Protein AF-0000000085127402 (afdb_homodimer)

Foldseek 3Di:
DDADDDPPDDDDDQAGQFDDDDADVVKDKDWDFWFWQAAPVRDHPDLQQLNRLLNSLQVVQVSLVVVVHHLQQWAEKEKEFQDVVSVVVCVVSNVVSCCVRNNPHHHHYYYDYDNDDPDHSTGMIMIIMGMDYD/DDADDDPPDDDDDQAGQFDDDDADVPKDKDWDFKFWQAAPVRHHPDLQQLNRLLNSLQVVQVSLVVVVHHLQQWAEKEKEFQDVVSVVVCVVSNVVSCCVRNNPHHHNYHYDYDNADPDHSTGMIMIIMGMDHD

Solvent-accessible surface area (backbone atoms only — not comparable to full-atom values): 14258 Å² total; per-residue (Å²): 121,42,79,45,70,69,84,87,54,82,79,68,82,90,38,28,85,28,60,46,73,84,83,49,75,61,11,28,41,35,30,34,18,47,30,40,26,38,48,56,80,72,43,69,87,55,84,48,64,46,59,19,50,40,38,18,53,50,49,50,50,50,38,34,43,64,67,75,38,55,57,77,29,42,43,34,38,40,39,40,28,55,45,60,66,62,53,61,72,31,43,71,58,38,50,53,43,42,40,73,73,46,38,99,56,53,32,20,61,48,76,44,74,31,65,38,49,74,55,84,83,46,54,44,34,41,30,38,36,29,50,38,74,96,120,43,80,25,65,56,85,87,34,64,80,69,83,88,38,26,60,14,26,34,38,73,43,48,84,68,40,43,79,47,80,43,69,74,31,38,26,37,47,99,81,71,43,67,87,56,84,48,65,42,58,20,49,41,36,17,52,50,49,50,52,55,56,34,45,76,71,75,38,55,57,78,29,41,39,32,39,39,39,40,27,52,46,53,66,62,53,61,73,32,43,70,58,38,51,53,43,41,40,72,74,47,39,98,57,53,30,7,37,32,62,37,18,32,82,69,59,91,55,81,83,46,54,43,34,40,31,40,36,30,49,38,75,96

Sequence (268 aa):
MKTLQPPDWLAPRGYANGILTEMTVGSRLVFVGGQIGWNGQQQFESDDFAEQVRQALANIVAILAEGGARPEHIVRMTWYVTDKQEYVAAYPAIGKHYRELIGRHFPAMTAVEVADLVEDRAKVEIEVTAVVPAMKTLQPPDWLAPRGYANGILTEMTVGSRLVFVGGQIGWNGQQQFESDDFAEQVRQALANIVAILAEGGARPEHIVRMTWYVTDKQEYVAAYPAIGKHYRELIGRHFPAMTAVEVADLVEDRAKVEIEVTAVVPA

Secondary structure (DSSP, 8-state):
-EEE--TTSPPPSSSBSEEE----TT-EEEEEEEEESB-TTS-B----HHHHHHHHHHHHHHHHHHTT--GGGEEEEEEEES-HHHHHHTHHHHHHHHHHHT-S---EEEEEE-SEESSTT--EEEEEEEEE--/-EEE--TTSPPPSSSBSEEEEE--TT-EEEEEEEEESB-TTS-B----HHHHHHHHHHHHHHHHHHTT--GGGEEEEEEEES-HHHHHHTHHHHHHHHHHHT-S---EEEEEE-S--SSTT--EEEEEEEEE--

Radius of gyration: 18.42 Å; Cα contacts (8 Å, |Δi|>4): 592; chains: 2; bounding box: 45×49×44 Å

Nearest PDB structures (foldseek):
  2uyk-assembly1_C  TM=7.115E-01  e=1.361E-09  Escherichia coli
  1qu9-assembly1_A  TM=7.394E-01  e=4.086E-09  Escherichia coli
  3vcz-assembly1_A  TM=7.367E-01  e=8.324E-09  Vibrio vulnificus CMCP6
  7cd2-assembly1_C  TM=7.175E-01  e=4.961E-09  Bacillus subtilis subsp. natto BEST195
  1j7h-assembly1_A  TM=7.286E-01  e=8.010E-08  Haemophilus influenzae

InterPro domains:
  IPR006175 YjgF/YER057c/UK114 family [PF01042] (27-132)
  IPR035959 RutC-like superfamily [G3DSA:3.30.1330.40] (14-134)
  IPR035959 RutC-like superfamily [SSF55298] (3-133)

Structure (mmCIF, N/CA/C/O backbone):
data_AF-0000000085127402-model_v1
#
loop_
_entity.id
_entity.type
_entity.pdbx_description
1 polymer 'Endoribonuclease L-PSP'
#
loop_
_atom_site.group_PDB
_atom_site.id
_atom_site.type_symbol
_atom_site.label_atom_id
_atom_site.label_alt_id
_atom_site.label_comp_id
_atom_site.label_asym_id
_atom_site.label_entity_id
_atom_site.label_seq_id
_atom_site.pdbx_PDB_ins_code
_atom_site.Cartn_x
_atom_site.Cartn_y
_atom_site.Cartn_z
_atom_site.occupancy
_atom_site.B_iso_or_equiv
_atom_site.auth_seq_id
_atom_site.auth_comp_id
_atom_site.auth_asym_id
_atom_site.auth_atom_id
_atom_site.pdbx_PDB_model_num
ATOM 1 N N . MET A 1 1 ? 14.211 16.828 -1.558 1 88.56 1 MET A N 1
ATOM 2 C CA . MET A 1 1 ? 12.898 16.562 -2.139 1 88.56 1 MET A CA 1
ATOM 3 C C . MET A 1 1 ? 12.359 17.797 -2.857 1 88.56 1 MET A C 1
ATOM 5 O O . MET A 1 1 ? 12.5 18.922 -2.367 1 88.56 1 MET A O 1
ATOM 9 N N . LYS A 1 2 ? 11.891 17.5 -4.102 1 88.81 2 LYS A N 1
ATOM 10 C CA . LYS A 1 2 ? 11.391 18.594 -4.93 1 88.81 2 LYS A CA 1
ATOM 11 C C . LYS A 1 2 ? 9.977 18.297 -5.438 1 88.81 2 LYS A C 1
ATOM 13 O O . LYS A 1 2 ? 9.703 17.203 -5.934 1 88.81 2 LYS A O 1
ATOM 18 N N . THR A 1 3 ? 9.125 19.266 -5.254 1 91.31 3 THR A N 1
ATOM 19 C CA . THR A 1 3 ? 7.793 19.172 -5.852 1 91.31 3 THR A CA 1
ATOM 20 C C . THR A 1 3 ? 7.855 19.438 -7.355 1 91.31 3 THR A C 1
ATOM 22 O O . THR A 1 3 ? 8.539 20.375 -7.797 1 91.31 3 THR A O 1
ATOM 25 N N . LEU A 1 4 ? 7.25 18.656 -8.203 1 89.62 4 LEU A N 1
ATOM 26 C CA . LEU A 1 4 ? 7.223 18.797 -9.656 1 89.62 4 LEU A CA 1
ATOM 27 C C . LEU A 1 4 ? 5.902 19.406 -10.117 1 89.62 4 LEU A C 1
ATOM 29 O O . LEU A 1 4 ? 4.844 18.797 -9.93 1 89.62 4 LEU A O 1
ATOM 33 N N . GLN A 1 5 ? 6.023 20.609 -10.688 1 88.44 5 GLN A N 1
ATOM 34 C CA . GLN A 1 5 ? 4.871 21.375 -11.148 1 88.44 5 GLN A CA 1
ATOM 35 C C . GLN A 1 5 ? 5.191 22.109 -12.445 1 88.44 5 GLN A C 1
ATOM 37 O O . GLN A 1 5 ? 5.988 23.062 -12.445 1 88.44 5 GLN A O 1
ATOM 42 N N . PRO A 1 6 ? 4.574 21.609 -13.609 1 88.81 6 PRO A N 1
ATOM 43 C CA . PRO A 1 6 ? 4.773 22.406 -14.828 1 88.81 6 PRO A CA 1
ATOM 44 C C . PRO A 1 6 ? 4.367 23.859 -14.648 1 88.81 6 PRO A C 1
ATOM 46 O O . PRO A 1 6 ? 3.285 24.156 -14.133 1 88.81 6 PRO A O 1
ATOM 49 N N . PRO A 1 7 ? 5.094 24.703 -15.062 1 88.69 7 PRO A N 1
ATOM 50 C CA . PRO A 1 7 ? 4.918 26.109 -14.703 1 88.69 7 PRO A CA 1
ATOM 51 C C . PRO A 1 7 ? 3.646 26.719 -15.297 1 88.69 7 PRO A C 1
ATOM 53 O O . PRO A 1 7 ? 3.096 27.672 -14.742 1 88.69 7 PRO A O 1
ATOM 56 N N . ASP A 1 8 ? 3.084 26.125 -16.266 1 90.62 8 ASP A N 1
ATOM 57 C CA . ASP A 1 8 ? 1.932 26.734 -16.922 1 90.62 8 ASP A CA 1
ATOM 58 C C . ASP A 1 8 ? 0.628 26.094 -16.453 1 90.62 8 ASP A C 1
ATOM 60 O O . ASP A 1 8 ? -0.451 26.438 -16.938 1 90.62 8 ASP A O 1
ATOM 64 N N . TRP A 1 9 ? 0.811 25.312 -15.586 1 89.06 9 TRP A N 1
ATOM 65 C CA . TRP A 1 9 ? -0.38 24.656 -15.055 1 89.06 9 TRP A CA 1
ATOM 66 C C . TRP A 1 9 ? -0.928 25.422 -13.859 1 89.06 9 TRP A C 1
ATOM 68 O O . TRP A 1 9 ? -0.172 26.062 -13.117 1 89.06 9 TRP A O 1
ATOM 78 N N . LEU A 1 10 ? -2.238 25.359 -13.523 1 89.56 10 LEU A N 1
ATOM 79 C CA . LEU A 1 10 ? -2.811 25.797 -12.258 1 89.56 10 LEU A CA 1
ATOM 80 C C . LEU A 1 10 ? -2.266 24.969 -11.102 1 89.56 10 LEU A C 1
ATOM 82 O O . LEU A 1 10 ? -2.143 23.734 -11.211 1 89.56 10 LEU A O 1
ATOM 86 N N . ALA A 1 11 ? -1.994 25.625 -10.062 1 85.94 11 ALA A N 1
ATOM 87 C CA . ALA A 1 11 ? -1.432 24.938 -8.898 1 85.94 11 ALA A CA 1
ATOM 88 C C . ALA A 1 11 ? -2.475 24.047 -8.227 1 85.94 11 ALA A C 1
ATOM 90 O O . ALA A 1 11 ? -3.609 24.484 -8 1 85.94 11 ALA A O 1
ATOM 91 N N . PRO A 1 12 ? -1.984 22.859 -7.953 1 85.88 12 PRO A N 1
ATOM 92 C CA . PRO A 1 12 ? -2.924 22.016 -7.215 1 85.88 12 PRO A CA 1
ATOM 93 C C . PRO A 1 12 ? -3.141 22.484 -5.777 1 85.88 12 PRO A C 1
ATOM 95 O O . PRO A 1 12 ? -2.326 23.25 -5.246 1 85.88 12 PRO A O 1
ATOM 98 N N . ARG A 1 13 ? -4.289 22.031 -5.215 1 83.62 13 ARG A N 1
ATOM 99 C CA . ARG A 1 13 ? -4.578 22.344 -3.816 1 83.62 13 ARG A CA 1
ATOM 100 C C . ARG A 1 13 ? -4.594 21.078 -2.969 1 83.62 13 ARG A C 1
ATOM 102 O O . ARG A 1 13 ? -5.363 20.156 -3.238 1 83.62 13 ARG A O 1
ATOM 109 N N . GLY A 1 14 ? -3.686 21.016 -1.948 1 85.88 14 GLY A N 1
ATOM 110 C CA . GLY A 1 14 ? -3.713 19.922 -0.991 1 85.88 14 GLY A CA 1
ATOM 111 C C . GLY A 1 14 ? -2.938 18.703 -1.456 1 85.88 14 GLY A C 1
ATOM 112 O O . GLY A 1 14 ? -3.057 17.625 -0.87 1 85.88 14 GLY A O 1
ATOM 113 N N . TYR A 1 15 ? -2.289 18.781 -2.592 1 86.62 15 TYR A N 1
ATOM 114 C CA . TYR A 1 15 ? -1.46 17.703 -3.105 1 86.62 15 TYR A CA 1
ATOM 115 C C . TYR A 1 15 ? -0.4 18.234 -4.062 1 86.62 15 TYR A C 1
ATOM 117 O O . TYR A 1 15 ? -0.367 19.422 -4.363 1 86.62 15 TYR A O 1
ATOM 125 N N . ALA A 1 16 ? 0.544 17.391 -4.473 1 88 16 ALA A N 1
ATOM 126 C CA . ALA A 1 16 ? 1.503 17.688 -5.539 1 88 16 ALA A CA 1
ATOM 127 C C . ALA A 1 16 ? 1.254 16.797 -6.754 1 88 16 ALA A C 1
ATOM 129 O O . ALA A 1 16 ? 0.891 15.625 -6.613 1 88 16 ALA A O 1
ATOM 130 N N . ASN A 1 17 ? 1.575 17.312 -7.965 1 88.44 17 ASN A N 1
ATOM 131 C CA . ASN A 1 17 ? 1.48 16.5 -9.172 1 88.44 17 ASN A CA 1
ATOM 132 C C . ASN A 1 17 ? 2.586 15.453 -9.234 1 88.44 17 ASN A C 1
ATOM 134 O O . ASN A 1 17 ? 2.404 14.391 -9.828 1 88.44 17 ASN A O 1
ATOM 138 N N . GLY A 1 18 ? 3.668 15.82 -8.727 1 89.06 18 GLY A N 1
ATOM 139 C CA . GLY A 1 18 ? 4.793 14.898 -8.68 1 89.06 18 GLY A CA 1
ATOM 140 C C . GLY A 1 18 ? 5.812 15.258 -7.613 1 89.06 18 GLY A C 1
ATOM 141 O O . GLY A 1 18 ? 5.859 16.391 -7.148 1 89.06 18 GLY A O 1
ATOM 142 N N . ILE A 1 19 ? 6.543 14.336 -7.156 1 92.38 19 ILE A N 1
ATOM 143 C CA . ILE A 1 19 ? 7.637 14.508 -6.203 1 92.38 19 ILE A CA 1
ATOM 144 C C . ILE A 1 19 ? 8.906 13.875 -6.762 1 92.38 19 ILE A C 1
ATOM 146 O O . ILE A 1 19 ? 8.875 12.773 -7.324 1 92.38 19 ILE A O 1
ATOM 150 N N . LEU A 1 20 ? 10.008 14.586 -6.727 1 89.25 20 LEU A N 1
ATOM 151 C CA . LEU A 1 20 ? 11.352 14.086 -7.027 1 89.25 20 LEU A CA 1
ATOM 152 C C . LEU A 1 20 ? 12.195 14.008 -5.758 1 89.25 20 LEU A C 1
ATOM 154 O O . LEU A 1 20 ? 12.219 14.945 -4.961 1 89.25 20 LEU A O 1
ATOM 158 N N . THR A 1 21 ? 12.727 12.844 -5.535 1 90.25 21 THR A N 1
ATOM 159 C CA . THR A 1 21 ? 13.664 12.711 -4.43 1 90.25 21 THR A CA 1
ATOM 160 C C . THR A 1 21 ? 14.938 11.992 -4.883 1 90.25 21 THR A C 1
ATOM 162 O O . THR A 1 21 ? 14.883 11.102 -5.73 1 90.25 21 THR A O 1
ATOM 165 N N . GLU A 1 22 ? 16.078 12.422 -4.406 1 86.94 22 GLU A N 1
ATOM 166 C CA . GLU A 1 22 ? 17.359 11.781 -4.664 1 86.94 22 GLU A CA 1
ATOM 167 C C . GLU A 1 22 ? 17.719 10.789 -3.562 1 86.94 22 GLU A C 1
ATOM 169 O O . GLU A 1 22 ? 17.516 11.07 -2.379 1 86.94 22 GLU A O 1
ATOM 174 N N . MET A 1 23 ? 18.141 9.57 -3.967 1 88.31 23 MET A N 1
ATOM 175 C CA . MET A 1 23 ? 18.625 8.578 -3.012 1 88.31 23 MET A CA 1
ATOM 176 C C . MET A 1 23 ? 20.156 8.602 -2.932 1 88.31 23 MET A C 1
ATOM 178 O O . MET A 1 23 ? 20.828 8.594 -3.961 1 88.31 23 MET A O 1
ATOM 182 N N . THR A 1 24 ? 20.656 8.75 -1.697 1 89.81 24 THR A N 1
ATOM 183 C CA . THR A 1 24 ? 22.094 8.641 -1.441 1 89.81 24 THR A CA 1
ATOM 184 C C . THR A 1 24 ? 22.375 7.477 -0.499 1 89.81 24 THR A C 1
ATOM 186 O O . THR A 1 24 ? 21.453 6.859 0.035 1 89.81 24 THR A O 1
ATOM 189 N N . VAL A 1 25 ? 23.641 7.066 -0.446 1 88.44 25 VAL A N 1
ATOM 190 C CA . VAL A 1 25 ? 24 6.012 0.498 1 88.44 25 VAL A CA 1
ATOM 191 C C . VAL A 1 25 ? 23.469 6.363 1.887 1 88.44 25 VAL A C 1
ATOM 193 O O . VAL A 1 25 ? 23.688 7.473 2.379 1 88.44 25 VAL A O 1
ATOM 196 N N . GLY A 1 26 ? 22.672 5.434 2.432 1 89.69 26 GLY A N 1
ATOM 197 C CA . GLY A 1 26 ? 22.094 5.656 3.742 1 89.69 26 GLY A CA 1
ATOM 198 C C . GLY A 1 26 ? 20.641 6.082 3.68 1 89.69 26 GLY A C 1
ATOM 199 O O . GLY A 1 26 ? 19.938 6.074 4.695 1 89.69 26 GLY A O 1
ATOM 200 N N . SER A 1 27 ? 20.219 6.496 2.496 1 93.5 27 SER A N 1
ATOM 201 C CA . SER A 1 27 ? 18.797 6.766 2.336 1 93.5 27 SER A CA 1
ATOM 202 C C . SER A 1 27 ? 17.969 5.512 2.582 1 93.5 27 SER A C 1
ATOM 204 O O . SER A 1 27 ? 18.422 4.398 2.326 1 93.5 27 SER A O 1
ATOM 206 N N . ARG A 1 28 ? 16.766 5.727 3.066 1 96 28 ARG A N 1
ATOM 207 C CA . ARG A 1 28 ? 15.875 4.609 3.355 1 96 28 ARG A CA 1
ATOM 208 C C . ARG A 1 28 ? 14.516 4.812 2.705 1 96 28 ARG A C 1
ATOM 210 O O . ARG A 1 28 ? 14.016 5.938 2.637 1 96 28 ARG A O 1
ATOM 217 N N . LEU A 1 29 ? 13.984 3.723 2.254 1 96.31 29 LEU A N 1
ATOM 218 C CA . LEU A 1 29 ? 12.609 3.658 1.787 1 96.31 29 LEU A CA 1
ATOM 219 C C . LEU A 1 29 ? 11.695 3.059 2.854 1 96.31 29 LEU A C 1
ATOM 221 O O . LEU A 1 29 ? 12.039 2.041 3.465 1 96.31 29 LEU A O 1
ATOM 225 N N . VAL A 1 30 ? 10.578 3.711 3.051 1 97.31 30 VAL A N 1
ATOM 226 C CA . VAL A 1 30 ? 9.555 3.199 3.961 1 97.31 30 VAL A CA 1
ATOM 227 C C . VAL A 1 30 ? 8.25 2.984 3.203 1 97.31 30 VAL A C 1
ATOM 229 O O . VAL A 1 30 ? 7.742 3.904 2.557 1 97.31 30 VAL A O 1
ATOM 232 N N . PHE A 1 31 ? 7.746 1.777 3.273 1 97.81 31 PHE A N 1
ATOM 233 C CA . PHE A 1 31 ? 6.453 1.418 2.709 1 97.81 31 PHE A CA 1
ATOM 234 C C . PHE A 1 31 ? 5.438 1.145 3.811 1 97.81 31 PHE A C 1
ATOM 236 O O . PHE A 1 31 ? 5.648 0.273 4.656 1 97.81 31 PHE A O 1
ATOM 243 N N . VAL A 1 32 ? 4.352 1.873 3.832 1 98.06 32 VAL A N 1
ATOM 244 C CA . VAL A 1 32 ? 3.256 1.669 4.773 1 98.06 32 VAL A CA 1
ATOM 245 C C . VAL A 1 32 ? 2.049 1.083 4.047 1 98.06 32 VAL A C 1
ATOM 247 O O . VAL A 1 32 ? 1.556 1.668 3.08 1 98.06 32 VAL A O 1
ATOM 250 N N . GLY A 1 33 ? 1.636 -0.073 4.523 1 97.31 33 GLY A N 1
ATOM 251 C CA . GLY A 1 33 ? 0.473 -0.701 3.914 1 97.31 33 GLY A CA 1
ATOM 252 C C . GLY A 1 33 ? -0.813 0.067 4.152 1 97.31 33 GLY A C 1
ATOM 253 O O . GLY A 1 33 ? -0.807 1.11 4.809 1 97.31 33 GLY A O 1
ATOM 254 N N . GLY A 1 34 ? -1.874 -0.472 3.564 1 98.12 34 GLY A N 1
ATOM 255 C CA . GLY A 1 34 ? -3.156 0.189 3.744 1 98.12 34 GLY A CA 1
ATOM 256 C C . GLY A 1 34 ? -3.57 0.305 5.199 1 98.12 34 GLY A C 1
ATOM 257 O O . GLY A 1 34 ? -3.662 -0.701 5.906 1 98.12 34 GLY A O 1
ATOM 258 N N . GLN A 1 35 ? -3.811 1.535 5.617 1 98.19 35 GLN A N 1
ATOM 259 C CA . GLN A 1 35 ? -4.305 1.815 6.961 1 98.19 35 GLN A CA 1
ATOM 260 C C . GLN A 1 35 ? -5.758 2.279 6.926 1 98.19 35 GLN A C 1
ATOM 262 O O . GLN A 1 35 ? -6.094 3.232 6.219 1 98.19 35 GLN A O 1
ATOM 267 N N . ILE A 1 36 ? -6.555 1.597 7.668 1 98.31 36 ILE A N 1
ATOM 268 C CA . ILE A 1 36 ? -7.949 2.016 7.785 1 98.31 36 ILE A CA 1
ATOM 269 C C . ILE A 1 36 ? -8.156 2.768 9.102 1 98.31 36 ILE A C 1
ATOM 271 O O . ILE A 1 36 ? -7.199 2.992 9.852 1 98.31 36 ILE A O 1
ATOM 275 N N . GLY A 1 37 ? -9.422 3.168 9.391 1 98.19 37 GLY A N 1
ATOM 276 C CA . GLY A 1 37 ? -9.695 4.066 10.5 1 98.19 37 GLY A CA 1
ATOM 277 C C . GLY A 1 37 ? -9.898 3.344 11.82 1 98.19 37 GLY A C 1
ATOM 278 O O . GLY A 1 37 ? -10.703 3.771 12.648 1 98.19 37 GLY A O 1
ATOM 279 N N . TRP A 1 38 ? -9.273 2.197 12.031 1 96.75 38 TRP A N 1
ATOM 280 C CA . TRP A 1 38 ? -9.312 1.579 13.352 1 96.75 38 TRP A CA 1
ATOM 281 C C . TRP A 1 38 ? -8.016 1.828 14.109 1 96.75 38 TRP A C 1
ATOM 283 O O . TRP A 1 38 ? -6.996 2.182 13.508 1 96.75 38 TRP A O 1
ATOM 293 N N . ASN A 1 39 ? -8.062 1.742 15.461 1 97.31 39 ASN A N 1
ATOM 294 C CA . ASN A 1 39 ? -6.895 2.021 16.281 1 97.31 39 ASN A CA 1
ATOM 295 C C . ASN A 1 39 ? -6 0.794 16.422 1 97.31 39 ASN A C 1
ATOM 297 O O . ASN A 1 39 ? -6.23 -0.225 15.773 1 97.31 39 ASN A O 1
ATOM 301 N N . GLY A 1 40 ? -4.949 0.93 17.203 1 95.94 40 GLY A N 1
ATOM 302 C CA . GLY A 1 40 ? -3.965 -0.131 17.359 1 95.94 40 GLY A CA 1
ATOM 303 C C . GLY A 1 40 ? -4.559 -1.418 17.906 1 95.94 40 GLY A C 1
ATOM 304 O O . GLY A 1 40 ? -3.941 -2.48 17.812 1 95.94 40 GLY A O 1
ATOM 305 N N . GLN A 1 41 ? -5.719 -1.359 18.469 1 96.19 41 GLN A N 1
ATOM 306 C CA . GLN A 1 41 ? -6.41 -2.539 18.984 1 96.19 41 GLN A CA 1
ATOM 307 C C . GLN A 1 41 ? -7.438 -3.053 17.969 1 96.19 41 GLN A C 1
ATOM 309 O O . GLN A 1 41 ? -8.273 -3.895 18.312 1 96.19 41 GLN A O 1
ATOM 314 N N . GLN A 1 42 ? -7.391 -2.486 16.781 1 96.44 42 GLN A N 1
ATOM 315 C CA . GLN A 1 42 ? -8.242 -2.895 15.664 1 96.44 42 GLN A CA 1
ATOM 316 C C . GLN A 1 42 ? -9.719 -2.658 15.984 1 96.44 42 GLN A C 1
ATOM 318 O O . GLN A 1 42 ? -10.555 -3.531 15.75 1 96.44 42 GLN A O 1
ATOM 323 N N . GLN A 1 43 ? -9.93 -1.537 16.641 1 97.62 43 GLN A N 1
ATOM 324 C CA . GLN A 1 43 ? -11.289 -1.101 16.938 1 97.62 43 GLN A CA 1
ATOM 325 C C . GLN A 1 43 ? -11.602 0.234 16.281 1 97.62 43 GLN A C 1
ATOM 327 O O . GLN A 1 43 ? -10.781 1.16 16.312 1 97.62 43 GLN A O 1
ATOM 332 N N . PHE A 1 44 ? -12.797 0.255 15.695 1 97.88 44 PHE A N 1
ATOM 333 C CA . PHE A 1 44 ? -13.281 1.531 15.18 1 97.88 44 PHE A CA 1
ATOM 334 C C . PHE A 1 44 ? -13.852 2.383 16.312 1 97.88 44 PHE A C 1
ATOM 336 O O . PHE A 1 44 ? -14.781 1.966 17 1 97.88 44 PHE A O 1
ATOM 343 N N . GLU A 1 45 ? -13.375 3.547 16.5 1 97.62 45 GLU A N 1
ATOM 344 C CA . GLU A 1 45 ? -13.852 4.445 17.531 1 97.62 45 GLU A CA 1
ATOM 345 C C . GLU A 1 45 ? -14.992 5.328 17.031 1 97.62 45 GLU A C 1
ATOM 347 O O . GLU A 1 45 ? -15.695 5.949 17.828 1 97.62 45 GLU A O 1
ATOM 352 N N . SER A 1 46 ? -15.133 5.422 15.719 1 97.94 46 SER A N 1
ATOM 353 C CA . SER A 1 46 ? -16.156 6.258 15.094 1 97.94 46 SER A CA 1
ATOM 354 C C . SER A 1 46 ? -16.531 5.742 13.711 1 97.94 46 SER A C 1
ATOM 356 O O . SER A 1 46 ? -15.703 5.125 13.031 1 97.94 46 SER A O 1
ATOM 358 N N . ASP A 1 47 ? -17.734 6.07 13.328 1 97.69 47 ASP A N 1
ATOM 359 C CA . ASP A 1 47 ? -18.172 5.773 11.969 1 97.69 47 ASP A CA 1
ATOM 360 C C . ASP A 1 47 ? -18.156 7.031 11.102 1 97.69 47 ASP A C 1
ATOM 362 O O . ASP A 1 47 ? -18.547 6.988 9.93 1 97.69 47 ASP A O 1
ATOM 366 N N . ASP A 1 48 ? -17.781 8.133 11.734 1 98.31 48 ASP A N 1
ATOM 367 C CA . ASP A 1 48 ? -17.656 9.367 10.969 1 98.31 48 ASP A CA 1
ATOM 368 C C . ASP A 1 48 ? -16.469 9.289 10 1 98.31 48 ASP A C 1
ATOM 370 O O . ASP A 1 48 ? -15.375 8.867 10.383 1 98.31 48 ASP A O 1
ATOM 374 N N . PHE A 1 49 ? -16.703 9.664 8.781 1 98.56 49 PHE A N 1
ATOM 375 C CA . PHE A 1 49 ? -15.695 9.531 7.738 1 98.56 49 PHE A CA 1
ATOM 376 C C . PHE A 1 49 ? -14.422 10.289 8.117 1 98.56 49 PHE A C 1
ATOM 378 O O . PHE A 1 49 ? -13.328 9.734 8.078 1 98.56 49 PHE A O 1
ATOM 385 N N . ALA A 1 50 ? -14.539 11.555 8.484 1 98.69 50 ALA A N 1
ATOM 386 C CA . ALA A 1 50 ? -13.383 12.383 8.789 1 98.69 50 ALA A CA 1
ATOM 387 C C . ALA A 1 50 ? -12.625 11.852 10 1 98.69 50 ALA A C 1
ATOM 389 O O . ALA A 1 50 ? -11.391 11.938 10.062 1 98.69 50 ALA A O 1
ATOM 390 N N . GLU A 1 51 ? -13.359 11.352 10.922 1 98.75 51 GLU A N 1
ATOM 391 C CA . GLU A 1 51 ? -12.711 10.773 12.102 1 98.75 51 GLU A CA 1
ATOM 392 C C . GLU A 1 51 ? -11.953 9.5 11.742 1 98.75 51 GLU A C 1
ATOM 394 O O . GLU A 1 51 ? -10.906 9.203 12.32 1 98.75 51 GLU A O 1
ATOM 399 N N . GLN A 1 52 ? -12.477 8.727 10.852 1 98.81 52 GLN A N 1
ATOM 400 C CA . GLN A 1 52 ? -11.727 7.566 10.383 1 98.81 52 GLN A CA 1
ATOM 401 C C . GLN A 1 52 ? -10.469 7.988 9.633 1 98.81 52 GLN A C 1
ATOM 403 O O . GLN A 1 52 ? -9.422 7.34 9.75 1 98.81 52 GLN A O 1
ATOM 408 N N . VAL A 1 53 ? -10.594 9.086 8.852 1 98.81 53 VAL A N 1
ATOM 409 C CA . VAL A 1 53 ? -9.406 9.625 8.195 1 98.81 53 VAL A CA 1
ATOM 410 C C . VAL A 1 53 ? -8.367 10.023 9.242 1 98.81 53 VAL A C 1
ATOM 412 O O . VAL A 1 53 ? -7.191 9.672 9.117 1 98.81 53 VAL A O 1
ATOM 415 N N . ARG A 1 54 ? -8.805 10.68 10.273 1 98.75 54 ARG A N 1
ATOM 416 C CA . ARG A 1 54 ? -7.895 11.094 11.328 1 98.75 54 ARG A CA 1
ATOM 417 C C . ARG A 1 54 ? -7.141 9.906 11.906 1 98.75 54 ARG A C 1
ATOM 419 O O . ARG A 1 54 ? -5.918 9.953 12.062 1 98.75 54 ARG A O 1
ATOM 426 N N . GLN A 1 55 ? -7.848 8.914 12.211 1 98.81 55 GLN A N 1
ATOM 427 C CA . GLN A 1 55 ? -7.23 7.73 12.805 1 98.81 55 GLN A CA 1
ATOM 428 C C . GLN A 1 55 ? -6.273 7.055 11.828 1 98.81 55 GLN A C 1
ATOM 430 O O . GLN A 1 55 ? -5.188 6.613 12.219 1 98.81 55 GLN A O 1
ATOM 435 N N . ALA A 1 56 ? -6.684 6.895 10.555 1 98.75 56 ALA A N 1
ATOM 436 C CA . ALA A 1 56 ? -5.805 6.309 9.547 1 98.75 56 ALA A CA 1
ATOM 437 C C . ALA A 1 56 ? -4.504 7.098 9.43 1 98.75 56 ALA A C 1
ATOM 439 O O . ALA A 1 56 ? -3.42 6.516 9.352 1 98.75 56 ALA A O 1
ATOM 440 N N . LEU A 1 57 ? -4.609 8.422 9.383 1 98.75 57 LEU A N 1
ATOM 441 C CA . LEU A 1 57 ? -3.428 9.273 9.305 1 98.75 57 LEU A CA 1
ATOM 442 C C . LEU A 1 57 ? -2.568 9.109 10.555 1 98.75 57 LEU A C 1
ATOM 444 O O . LEU A 1 57 ? -1.339 9.07 10.469 1 98.75 57 LEU A O 1
ATOM 448 N N . ALA A 1 58 ? -3.191 9.055 11.727 1 98.69 58 ALA A N 1
ATOM 449 C CA . ALA A 1 58 ? -2.451 8.836 12.969 1 98.69 58 ALA A CA 1
ATOM 450 C C . ALA A 1 58 ? -1.693 7.516 12.93 1 98.69 58 ALA A C 1
ATOM 452 O O . ALA A 1 58 ? -0.559 7.43 13.406 1 98.69 58 ALA A O 1
ATOM 453 N N . ASN A 1 59 ? -2.346 6.48 12.438 1 98.56 59 ASN A N 1
ATOM 454 C CA . ASN A 1 59 ? -1.678 5.195 12.266 1 98.56 59 ASN A CA 1
ATOM 455 C C . ASN A 1 59 ? -0.427 5.324 11.398 1 98.56 59 ASN A C 1
ATOM 457 O O . ASN A 1 59 ? 0.628 4.785 11.742 1 98.56 59 ASN A O 1
ATOM 461 N N . ILE A 1 60 ? -0.589 5.992 10.297 1 98.56 60 ILE A N 1
ATOM 462 C CA . ILE A 1 60 ? 0.508 6.18 9.352 1 98.56 60 ILE A CA 1
ATOM 463 C C . ILE A 1 60 ? 1.676 6.871 10.055 1 98.56 60 ILE A C 1
ATOM 465 O O . ILE A 1 60 ? 2.824 6.441 9.93 1 98.56 60 ILE A O 1
ATOM 469 N N . VAL A 1 61 ? 1.391 7.895 10.805 1 98.62 61 VAL A N 1
ATOM 470 C CA . VAL A 1 61 ? 2.426 8.641 11.516 1 98.62 61 VAL A CA 1
ATOM 471 C C . VAL A 1 61 ? 3.135 7.719 12.508 1 98.62 61 VAL A C 1
ATOM 473 O O . VAL A 1 61 ? 4.363 7.738 12.617 1 98.62 61 VAL A O 1
ATOM 476 N N . ALA A 1 62 ? 2.393 6.922 13.203 1 98.38 62 ALA A N 1
ATOM 477 C CA . ALA A 1 62 ? 2.967 6.004 14.188 1 98.38 62 ALA A CA 1
ATOM 478 C C . ALA A 1 62 ? 3.877 4.98 13.508 1 98.38 62 ALA A C 1
ATOM 480 O O . ALA A 1 62 ? 4.965 4.684 14.008 1 98.38 62 ALA A O 1
ATOM 481 N N . ILE A 1 63 ? 3.453 4.434 12.406 1 97.81 63 ILE A N 1
ATOM 482 C CA . ILE A 1 63 ? 4.238 3.441 11.68 1 97.81 63 ILE A CA 1
ATOM 483 C C . ILE A 1 63 ? 5.512 4.086 11.133 1 97.81 63 ILE A C 1
ATOM 485 O O . ILE A 1 63 ? 6.594 3.504 11.219 1 97.81 63 ILE A O 1
ATOM 489 N N . LEU A 1 64 ? 5.383 5.285 10.547 1 98.12 64 LEU A N 1
ATOM 490 C CA . LEU A 1 64 ? 6.547 6.023 10.062 1 98.12 64 LEU A CA 1
ATOM 491 C C . LEU A 1 64 ? 7.574 6.211 11.172 1 98.12 64 LEU A C 1
ATOM 493 O O . LEU A 1 64 ? 8.773 6.016 10.953 1 98.12 64 LEU A O 1
ATOM 497 N N . ALA A 1 65 ? 7.09 6.559 12.32 1 97.75 65 ALA A N 1
ATOM 498 C CA . ALA A 1 65 ? 7.973 6.816 13.461 1 97.75 65 ALA A CA 1
ATOM 499 C C . ALA A 1 65 ? 8.789 5.578 13.812 1 97.75 65 ALA A C 1
ATOM 501 O O . ALA A 1 65 ? 9.953 5.684 14.203 1 97.75 65 ALA A O 1
ATOM 502 N N . GLU A 1 66 ? 8.227 4.387 13.695 1 96.5 66 GLU A N 1
ATOM 503 C CA . GLU A 1 66 ? 8.945 3.139 13.938 1 96.5 66 GLU A CA 1
ATOM 504 C C . GLU A 1 66 ? 10.148 3.002 13.016 1 96.5 66 GLU A C 1
ATOM 506 O O . GLU A 1 66 ? 11.125 2.336 13.352 1 96.5 66 GLU A O 1
ATOM 511 N N . GLY A 1 67 ? 10.086 3.664 11.93 1 94.75 67 GLY A N 1
ATOM 512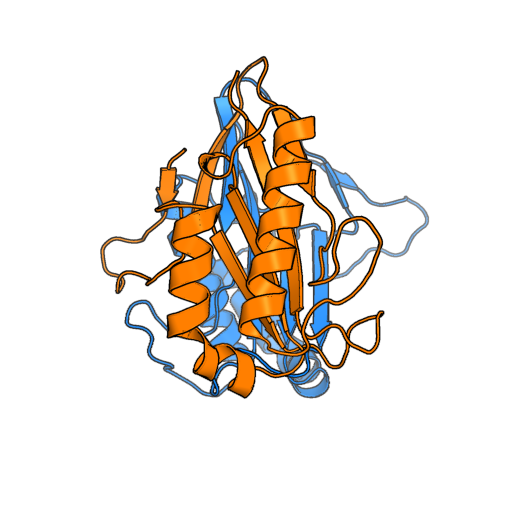 C CA . GLY A 1 67 ? 11.172 3.613 10.961 1 94.75 67 GLY A CA 1
ATOM 513 C C . GLY A 1 67 ? 12.055 4.848 10.984 1 94.75 67 GLY A C 1
ATOM 514 O O . GLY A 1 67 ? 12.867 5.055 10.086 1 94.75 67 GLY A O 1
ATOM 515 N N . GLY A 1 68 ? 11.781 5.684 11.953 1 96 68 GLY A N 1
ATOM 516 C CA . GLY A 1 68 ? 12.547 6.922 12.016 1 96 68 GLY A CA 1
ATOM 517 C C . GLY A 1 68 ? 12.141 7.926 10.953 1 96 68 GLY A C 1
ATOM 518 O O . GLY A 1 68 ? 12.945 8.766 10.547 1 96 68 GLY A O 1
ATOM 519 N N . ALA A 1 69 ? 11.055 7.777 10.43 1 97.19 69 ALA A N 1
ATOM 520 C CA . ALA A 1 69 ? 10.531 8.688 9.414 1 97.19 69 ALA A CA 1
ATOM 521 C C . ALA A 1 69 ? 9.5 9.641 10.016 1 97.19 69 ALA A C 1
ATOM 523 O O . ALA A 1 69 ? 9.023 9.422 11.133 1 97.19 69 ALA A O 1
ATOM 524 N N . ARG A 1 70 ? 9.219 10.68 9.297 1 97.81 70 ARG A N 1
ATOM 525 C CA . ARG A 1 70 ? 8.25 11.711 9.648 1 97.81 70 ARG A CA 1
ATOM 526 C C . ARG A 1 70 ? 7.336 12.031 8.469 1 97.81 70 ARG A C 1
ATOM 528 O O . ARG A 1 70 ? 7.617 11.641 7.332 1 97.81 70 ARG A O 1
ATOM 535 N N . PRO A 1 71 ? 6.219 12.75 8.758 1 98.06 71 PRO A N 1
ATOM 536 C CA . PRO A 1 71 ? 5.285 13.07 7.672 1 98.06 71 PRO A CA 1
ATOM 537 C C . PRO A 1 71 ? 5.953 13.812 6.516 1 98.06 71 PRO A C 1
ATOM 539 O O . PRO A 1 71 ? 5.602 13.594 5.355 1 98.06 71 PRO A O 1
ATOM 542 N N . GLU A 1 72 ? 6.949 14.562 6.777 1 96.94 72 GLU A N 1
ATOM 543 C CA . GLU A 1 72 ? 7.582 15.352 5.723 1 96.94 72 GLU A CA 1
ATOM 544 C C . GLU A 1 72 ? 8.359 14.453 4.766 1 96.94 72 GLU A C 1
ATOM 546 O O . GLU A 1 72 ? 8.781 14.898 3.693 1 96.94 72 GLU A O 1
ATOM 551 N N . HIS A 1 73 ? 8.555 13.219 5.113 1 97.44 73 HIS A N 1
ATOM 552 C CA . HIS A 1 73 ? 9.305 12.281 4.281 1 97.44 73 HIS A CA 1
ATOM 553 C C . HIS A 1 73 ? 8.391 11.562 3.299 1 97.44 73 HIS A C 1
ATOM 555 O O . HIS A 1 73 ? 8.859 10.812 2.439 1 97.44 73 HIS A O 1
ATOM 561 N N . ILE A 1 74 ? 7.059 11.734 3.395 1 97.81 74 ILE A N 1
ATOM 562 C CA . ILE A 1 74 ? 6.105 11.07 2.516 1 97.81 74 ILE A CA 1
ATOM 563 C C . ILE A 1 74 ? 6.262 11.594 1.091 1 97.81 74 ILE A C 1
ATOM 565 O O . ILE A 1 74 ? 6.262 12.812 0.868 1 97.81 74 ILE A O 1
ATOM 569 N N . VAL A 1 75 ? 6.387 10.633 0.127 1 96.38 75 VAL A N 1
ATOM 570 C CA . VAL A 1 75 ? 6.555 11.055 -1.261 1 96.38 75 VAL A CA 1
ATOM 571 C C . VAL A 1 75 ? 5.316 10.672 -2.068 1 96.38 75 VAL A C 1
ATOM 573 O O . VAL A 1 75 ? 5.078 11.227 -3.146 1 96.38 75 VAL A O 1
ATOM 576 N N . ARG A 1 76 ? 4.582 9.734 -1.579 1 96.75 76 ARG A N 1
ATOM 577 C CA . ARG A 1 76 ? 3.359 9.297 -2.25 1 96.75 76 ARG A CA 1
ATOM 578 C C . ARG A 1 76 ? 2.297 8.883 -1.239 1 96.75 76 ARG A C 1
ATOM 580 O O . ARG A 1 76 ? 2.607 8.227 -0.24 1 96.75 76 ARG A O 1
ATOM 587 N N . MET A 1 77 ? 1.108 9.281 -1.498 1 97.5 77 MET A N 1
ATOM 588 C CA . MET A 1 77 ? -0.053 8.898 -0.704 1 97.5 77 MET A CA 1
ATOM 589 C C . MET A 1 77 ? -1.228 8.523 -1.604 1 97.5 77 MET A C 1
ATOM 591 O O . MET A 1 77 ? -1.61 9.297 -2.482 1 97.5 77 MET A O 1
ATOM 595 N N . THR A 1 78 ? -1.793 7.305 -1.435 1 97.44 78 THR A N 1
ATOM 596 C CA . THR A 1 78 ? -2.939 6.836 -2.207 1 97.44 78 THR A CA 1
ATOM 597 C C . THR A 1 78 ? -4.145 6.602 -1.3 1 97.44 78 THR A C 1
ATOM 599 O O . THR A 1 78 ? -4.043 5.887 -0.299 1 97.44 78 THR A O 1
ATOM 602 N N . TRP A 1 79 ? -5.266 7.203 -1.663 1 97.88 79 TRP A N 1
ATOM 603 C CA . TRP A 1 79 ? -6.516 7.109 -0.914 1 97.88 79 TRP A CA 1
ATOM 604 C C . TRP A 1 79 ? -7.527 6.23 -1.646 1 97.88 79 TRP A C 1
ATOM 606 O O . TRP A 1 79 ? -7.824 6.465 -2.818 1 97.88 79 TRP A O 1
ATOM 616 N N . TYR A 1 80 ? -8.047 5.211 -0.938 1 98.38 80 TYR A N 1
ATOM 617 C CA . TYR A 1 80 ? -9.195 4.418 -1.358 1 98.38 80 TYR A CA 1
ATOM 618 C C . TYR A 1 80 ? -10.422 4.734 -0.507 1 98.38 80 TYR A C 1
ATOM 620 O O . TYR A 1 80 ? -10.43 4.469 0.696 1 98.38 80 TYR A O 1
ATOM 628 N N . VAL A 1 81 ? -11.453 5.242 -1.115 1 98.62 81 VAL A N 1
ATOM 629 C CA . VAL A 1 81 ? -12.648 5.625 -0.365 1 98.62 81 VAL A CA 1
ATOM 630 C C . VAL A 1 81 ? -13.859 4.867 -0.903 1 98.62 81 VAL A C 1
ATOM 632 O O . VAL A 1 81 ? -13.93 4.559 -2.096 1 98.62 81 VAL A O 1
ATOM 635 N N . THR A 1 82 ? -14.852 4.59 -0.052 1 98.38 82 THR A N 1
ATOM 636 C CA . THR A 1 82 ? -15.992 3.785 -0.477 1 98.38 82 THR A CA 1
ATOM 637 C C . THR A 1 82 ? -17.125 4.676 -0.981 1 98.38 82 THR A C 1
ATOM 639 O O . THR A 1 82 ? -18.062 4.191 -1.609 1 98.38 82 THR A O 1
ATOM 642 N N . ASP A 1 83 ? -17.109 6.035 -0.725 1 98.12 83 ASP A N 1
ATOM 643 C CA . ASP A 1 83 ? -18.125 6.996 -1.126 1 98.12 83 ASP A CA 1
ATOM 644 C C . ASP A 1 83 ? -17.5 8.352 -1.449 1 98.12 83 ASP A C 1
ATOM 646 O O . ASP A 1 83 ? -17.141 9.109 -0.544 1 98.12 83 ASP A O 1
ATOM 650 N N . LYS A 1 84 ? -17.469 8.703 -2.693 1 97.19 84 LYS A N 1
ATOM 651 C CA . LYS A 1 84 ? -16.828 9.93 -3.15 1 97.19 84 LYS A CA 1
ATOM 652 C C . LYS A 1 84 ? -17.578 11.164 -2.637 1 97.19 84 LYS A C 1
ATOM 654 O O . LYS A 1 84 ? -16.953 12.18 -2.316 1 97.19 84 LYS A O 1
ATOM 659 N N . GLN A 1 85 ? -18.844 11.039 -2.584 1 98.06 85 GLN A N 1
ATOM 660 C CA . GLN A 1 85 ? -19.609 12.188 -2.117 1 98.06 85 GLN A CA 1
ATOM 661 C C . GLN A 1 85 ? -19.328 12.484 -0.648 1 98.06 85 GLN A C 1
ATOM 663 O O . GLN A 1 85 ? -19.156 13.641 -0.263 1 98.06 85 GLN A O 1
ATOM 668 N N . GLU A 1 86 ? -19.312 11.398 0.125 1 97.94 86 GLU A N 1
ATOM 669 C CA . GLU A 1 86 ? -18.953 11.555 1.532 1 97.94 86 GLU A CA 1
ATOM 670 C C . GLU A 1 86 ? -17.547 12.133 1.688 1 97.94 86 GLU A C 1
ATOM 672 O O . GLU A 1 86 ? -17.328 13.008 2.523 1 97.94 86 GLU A O 1
ATOM 677 N N . TYR A 1 87 ? -16.656 11.656 0.91 1 97.75 87 TYR A N 1
ATOM 678 C CA . TYR A 1 87 ? -15.273 12.125 0.899 1 97.75 87 TYR A CA 1
ATOM 679 C C . TYR A 1 87 ? -15.203 13.617 0.595 1 97.75 87 TYR A C 1
AT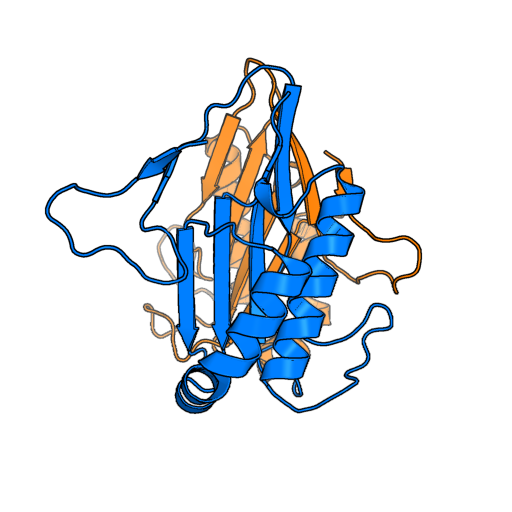OM 681 O O . TYR A 1 87 ? -14.594 14.383 1.35 1 97.75 87 TYR A O 1
ATOM 689 N N . VAL A 1 88 ? -15.867 14.102 -0.371 1 97.44 88 VAL A N 1
ATOM 690 C CA . VAL A 1 88 ? -15.844 15.492 -0.804 1 97.44 88 VAL A CA 1
ATOM 691 C C . VAL A 1 88 ? -16.516 16.375 0.252 1 97.44 88 VAL A C 1
ATOM 693 O O . VAL A 1 88 ? -16 17.453 0.578 1 97.44 88 VAL A O 1
ATOM 696 N N . ALA A 1 89 ? -17.578 15.891 0.776 1 98.06 89 ALA A N 1
ATOM 697 C CA . ALA A 1 89 ? -18.312 16.656 1.776 1 98.06 89 ALA A CA 1
ATOM 698 C C . ALA A 1 89 ? -17.484 16.844 3.045 1 98.06 89 ALA A C 1
ATOM 700 O O . ALA A 1 89 ? -17.688 17.812 3.789 1 98.06 89 ALA A O 1
ATOM 701 N N . ALA A 1 90 ? -16.5 15.992 3.264 1 98.19 90 ALA A N 1
ATOM 702 C CA . ALA A 1 90 ? -15.734 15.992 4.512 1 98.19 90 ALA A CA 1
ATOM 703 C C . ALA A 1 90 ? -14.453 16.797 4.371 1 98.19 90 ALA A C 1
ATOM 705 O O . ALA A 1 90 ? -13.656 16.875 5.309 1 98.19 90 ALA A O 1
ATOM 706 N N . TYR A 1 91 ? -14.227 17.453 3.293 1 97 91 TYR A N 1
ATOM 707 C CA . TYR A 1 91 ? -12.969 18.125 2.963 1 97 91 TYR A CA 1
ATOM 708 C C . TYR A 1 91 ? -12.539 19.062 4.086 1 97 91 TYR A C 1
ATOM 710 O O . TYR A 1 91 ? -11.383 19.047 4.512 1 97 91 TYR A O 1
ATOM 718 N N . PRO A 1 92 ? -13.461 19.891 4.648 1 97.69 92 PRO A N 1
ATOM 719 C CA . PRO A 1 92 ? -13 20.828 5.684 1 97.69 92 PRO A CA 1
ATOM 720 C C . PRO A 1 92 ? -12.453 20.109 6.918 1 97.69 92 PRO A C 1
ATOM 722 O O . PRO A 1 92 ? -11.391 20.484 7.426 1 97.69 92 PRO A O 1
ATOM 725 N N . ALA A 1 93 ? -13.164 19.109 7.309 1 98.44 93 ALA A N 1
ATOM 726 C CA . ALA A 1 93 ? -12.719 18.359 8.484 1 98.44 93 ALA A CA 1
ATOM 727 C C . ALA A 1 93 ? -11.445 17.578 8.172 1 98.44 93 ALA A C 1
ATOM 729 O O . ALA A 1 93 ? -10.539 17.5 9.008 1 98.44 93 ALA A O 1
ATOM 730 N N . ILE A 1 94 ? -11.344 16.938 7.027 1 98.19 94 ILE A N 1
ATOM 731 C CA . ILE A 1 94 ? -10.148 16.219 6.598 1 98.19 94 ILE A CA 1
ATOM 732 C C . ILE A 1 94 ? -8.953 17.172 6.602 1 98.19 94 ILE A C 1
ATOM 734 O O . ILE A 1 94 ? -7.867 16.812 7.07 1 98.19 94 ILE A O 1
ATOM 738 N N . GLY A 1 95 ? -9.164 18.344 6.039 1 97.56 95 GLY A N 1
ATOM 739 C CA . GLY A 1 95 ? -8.094 19.328 6.012 1 97.56 95 GLY A CA 1
ATOM 740 C C . GLY A 1 95 ? -7.543 19.656 7.387 1 97.56 95 GLY A C 1
ATOM 741 O O . GLY A 1 95 ? -6.328 19.766 7.562 1 97.56 95 GLY A O 1
ATOM 742 N N . LYS A 1 96 ? -8.383 19.797 8.32 1 98.06 96 LYS A N 1
ATOM 743 C CA . LYS A 1 96 ? -7.969 20.078 9.695 1 98.06 96 LYS A CA 1
ATOM 744 C C . LYS A 1 96 ? -7.133 18.938 10.266 1 98.06 96 LYS A C 1
ATOM 746 O O . LYS A 1 96 ? -6.074 19.172 10.844 1 98.06 96 LYS A O 1
ATOM 751 N N . HIS A 1 97 ? -7.582 17.719 10.133 1 98.56 97 HIS A N 1
ATOM 752 C CA . HIS A 1 97 ? -6.859 16.547 10.633 1 98.56 97 HIS A CA 1
ATOM 753 C C . HIS A 1 97 ? -5.508 16.391 9.945 1 98.56 97 HIS A C 1
ATOM 755 O O . HIS A 1 97 ? -4.504 16.094 10.594 1 98.56 97 HIS A O 1
ATOM 761 N N . TYR A 1 98 ? -5.547 16.562 8.562 1 98.19 98 TYR A N 1
ATOM 762 C CA . TYR A 1 98 ? -4.32 16.469 7.777 1 98.19 98 TYR A CA 1
ATOM 763 C C . TYR A 1 98 ? -3.271 17.453 8.273 1 98.19 98 TYR A C 1
ATOM 765 O O . TYR A 1 98 ? -2.117 17.078 8.5 1 98.19 98 TYR A O 1
ATOM 773 N N . ARG A 1 99 ? -3.66 18.641 8.492 1 97.31 99 ARG A N 1
ATOM 774 C CA . ARG A 1 99 ? -2.744 19.672 8.984 1 97.31 99 ARG A CA 1
ATOM 775 C C . ARG A 1 99 ? -2.209 19.312 10.367 1 97.31 99 ARG A C 1
ATOM 777 O O . ARG A 1 99 ? -1.024 19.516 10.648 1 97.31 99 ARG A O 1
ATOM 784 N N . GLU A 1 100 ? -3.023 18.875 11.133 1 98.19 100 GLU A N 1
ATOM 785 C CA . GLU A 1 100 ? -2.65 18.531 12.5 1 98.19 100 GLU A CA 1
ATOM 786 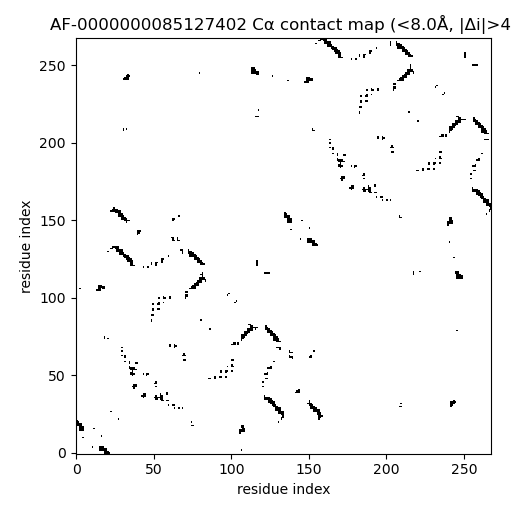C C . GLU A 1 100 ? -1.635 17.391 12.516 1 98.19 100 GLU A C 1
ATOM 788 O O . GLU A 1 100 ? -0.658 17.422 13.266 1 98.19 100 GLU A O 1
ATOM 793 N N . LEU A 1 101 ? -1.796 16.375 11.742 1 98.56 101 LEU A N 1
ATOM 794 C CA . LEU A 1 101 ? -1.054 15.125 11.875 1 98.56 101 LEU A CA 1
ATOM 795 C C . LEU A 1 101 ? 0.088 15.055 10.867 1 98.56 101 LEU A C 1
ATOM 797 O O . LEU A 1 101 ? 1.159 14.523 11.172 1 98.56 101 LEU A O 1
ATOM 801 N N . ILE A 1 102 ? -0.152 15.586 9.648 1 98 102 ILE A N 1
ATOM 802 C CA . ILE A 1 102 ? 0.829 15.516 8.57 1 98 102 ILE A CA 1
ATOM 803 C C . ILE A 1 102 ? 1.533 16.859 8.43 1 98 102 ILE A C 1
ATOM 805 O O . ILE A 1 102 ? 2.73 16.922 8.141 1 98 102 ILE A O 1
ATOM 809 N N . GLY A 1 103 ? 0.787 17.969 8.758 1 96.94 103 GLY A N 1
ATOM 810 C CA . GLY A 1 103 ? 1.342 19.312 8.625 1 96.94 103 GLY A CA 1
ATOM 811 C C . GLY A 1 103 ? 1.143 19.906 7.238 1 96.94 103 GLY A C 1
ATOM 812 O O . GLY A 1 103 ? 0.126 19.641 6.59 1 96.94 103 GLY A O 1
ATOM 813 N N . ARG A 1 104 ? 2.029 20.812 6.84 1 94.44 104 ARG A N 1
ATOM 814 C CA . ARG A 1 104 ? 1.948 21.469 5.535 1 94.44 104 ARG A CA 1
ATOM 815 C C . ARG A 1 104 ? 2.826 20.75 4.512 1 94.44 104 ARG A C 1
ATOM 817 O O . ARG A 1 104 ? 3.646 21.375 3.842 1 94.44 104 ARG A O 1
ATOM 824 N N . HIS A 1 105 ? 2.766 19.484 4.469 1 95.75 105 HIS A N 1
ATOM 825 C CA . HIS A 1 105 ? 3.453 18.641 3.504 1 95.75 105 HIS A CA 1
ATOM 826 C C . HIS A 1 105 ? 2.461 17.938 2.582 1 95.75 105 HIS A C 1
ATOM 828 O O . HIS A 1 105 ? 1.574 17.219 3.047 1 95.75 105 HIS A O 1
ATOM 834 N N . PHE A 1 106 ? 2.631 18.109 1.282 1 94.25 106 PHE A N 1
ATOM 835 C CA . PHE A 1 106 ? 1.702 17.594 0.29 1 94.25 106 PHE A CA 1
ATOM 836 C C . PHE A 1 106 ? 2.436 16.734 -0.744 1 94.25 106 PHE A C 1
ATOM 838 O O . PHE A 1 106 ? 3.008 17.281 -1.697 1 94.25 106 PHE A O 1
ATOM 845 N N . PRO A 1 107 ? 2.361 15.453 -0.635 1 95.88 107 PRO A N 1
ATOM 846 C CA . PRO A 1 107 ? 3.033 14.539 -1.561 1 95.88 107 PRO A CA 1
ATOM 847 C C . PRO A 1 107 ? 2.24 14.312 -2.848 1 95.88 107 PRO A C 1
ATOM 849 O O . PRO A 1 107 ? 1.167 14.898 -3.023 1 95.88 107 PRO A O 1
ATOM 852 N N . ALA A 1 108 ? 2.855 13.594 -3.789 1 91.62 108 ALA A N 1
ATOM 853 C CA . ALA A 1 108 ? 2.047 13.078 -4.891 1 91.62 108 ALA A CA 1
ATOM 854 C C . ALA A 1 108 ? 0.87 12.258 -4.371 1 91.62 108 ALA A C 1
ATOM 856 O O . ALA A 1 108 ? 1.053 11.32 -3.586 1 91.62 108 ALA A O 1
ATOM 857 N N . MET A 1 109 ? -0.343 12.68 -4.785 1 93.56 109 MET A N 1
ATOM 858 C CA . MET A 1 109 ? -1.526 12.062 -4.188 1 93.56 109 MET A CA 1
ATOM 859 C C . MET A 1 109 ? -2.477 11.555 -5.266 1 93.56 109 MET A C 1
ATOM 861 O O . MET A 1 109 ? -2.67 12.211 -6.289 1 93.56 109 MET A O 1
ATOM 865 N N . THR A 1 110 ? -3.033 10.391 -5.02 1 93.25 110 THR A N 1
ATOM 866 C CA . THR A 1 110 ? -4.121 9.789 -5.781 1 93.25 110 THR A CA 1
ATOM 867 C C . THR A 1 110 ? -5.281 9.406 -4.867 1 93.25 110 THR A C 1
ATOM 869 O O . THR A 1 110 ? -5.066 8.859 -3.781 1 93.25 110 THR A O 1
ATOM 872 N N . ALA A 1 111 ? -6.469 9.758 -5.246 1 95.31 111 ALA A N 1
ATOM 873 C CA . ALA A 1 111 ? -7.676 9.336 -4.543 1 95.31 111 ALA A CA 1
ATOM 874 C C . ALA A 1 111 ? -8.664 8.672 -5.5 1 95.31 111 ALA A C 1
ATOM 876 O O . ALA A 1 111 ? -8.945 9.203 -6.574 1 95.31 111 ALA A O 1
ATOM 877 N N . VAL A 1 112 ? -9.195 7.461 -5.121 1 96.31 112 VAL A N 1
ATOM 878 C CA . VAL A 1 112 ? -10.117 6.719 -5.977 1 96.31 112 VAL A CA 1
ATOM 879 C C . VAL A 1 112 ? -11.281 6.18 -5.141 1 96.31 112 VAL A C 1
ATOM 881 O O . VAL A 1 112 ? -11.094 5.805 -3.982 1 96.31 112 VAL A O 1
ATOM 884 N N . GLU A 1 113 ? -12.477 6.18 -5.699 1 97.94 113 GLU A N 1
ATOM 885 C CA . GLU A 1 113 ? -13.578 5.434 -5.105 1 97.94 113 GLU A CA 1
ATOM 886 C C . GLU A 1 113 ? -13.484 3.947 -5.441 1 97.94 113 GLU A C 1
ATOM 888 O O . GLU A 1 113 ? -13.312 3.58 -6.605 1 97.94 113 GLU A O 1
ATOM 893 N N . VAL A 1 114 ? -13.547 3.1 -4.469 1 97.75 114 VAL A N 1
ATOM 894 C CA . VAL A 1 114 ? -13.531 1.649 -4.633 1 97.75 114 VAL A CA 1
ATOM 895 C C . VAL A 1 114 ? -14.898 1.075 -4.273 1 97.75 114 VAL A C 1
ATOM 897 O O . VAL A 1 114 ? -15.703 1.733 -3.604 1 97.75 114 VAL A O 1
ATOM 900 N N . ALA A 1 115 ? -15.133 -0.107 -4.738 1 97 115 ALA A N 1
ATOM 901 C CA . ALA A 1 115 ? -16.422 -0.753 -4.48 1 97 115 ALA A CA 1
ATOM 902 C C . ALA A 1 115 ? -16.594 -1.051 -2.992 1 97 115 ALA A C 1
ATOM 904 O O . ALA A 1 115 ? -17.703 -0.971 -2.465 1 97 115 ALA A O 1
ATOM 905 N N . ASP A 1 116 ? -15.523 -1.474 -2.344 1 97.62 116 ASP A N 1
ATOM 906 C CA . ASP A 1 116 ? -15.547 -1.761 -0.912 1 97.62 116 ASP A CA 1
ATOM 907 C C . ASP A 1 116 ? -14.133 -1.938 -0.363 1 97.62 116 ASP A C 1
ATOM 909 O O . ASP A 1 116 ? -13.164 -1.927 -1.121 1 97.62 116 ASP A O 1
ATOM 913 N N . LEU A 1 117 ? -14.047 -1.979 0.934 1 97.75 117 LEU A N 1
ATOM 914 C CA . LEU A 1 117 ? -12.828 -2.348 1.644 1 97.75 117 LEU A CA 1
ATOM 915 C C . LEU A 1 117 ? -13.016 -3.658 2.398 1 97.75 117 LEU A C 1
ATOM 917 O O . LEU A 1 117 ? -14.141 -4.113 2.594 1 97.75 117 LEU A O 1
ATOM 921 N N . VAL A 1 118 ? -11.922 -4.25 2.775 1 95.12 118 VAL A N 1
ATOM 922 C CA . VAL A 1 118 ? -11.969 -5.594 3.342 1 95.12 118 VAL A CA 1
ATOM 923 C C . VAL A 1 118 ? -12.742 -5.574 4.656 1 95.12 118 VAL A C 1
ATOM 925 O O . VAL A 1 118 ? -13.633 -6.402 4.871 1 95.12 118 VAL A O 1
ATOM 928 N N . GLU A 1 119 ? -12.398 -4.602 5.555 1 95.75 119 GLU A N 1
ATOM 929 C CA . GLU A 1 119 ? -13.148 -4.465 6.801 1 95.75 119 GLU A CA 1
ATOM 930 C C . GLU A 1 119 ? -14.469 -3.734 6.57 1 95.75 119 GLU A C 1
ATOM 932 O O . GLU A 1 119 ? -14.484 -2.615 6.055 1 95.75 119 GLU A O 1
ATOM 937 N N . ASP A 1 120 ? -15.547 -4.254 7.043 1 95.06 120 ASP A N 1
ATOM 938 C CA . ASP A 1 120 ? -16.891 -3.814 6.688 1 95.06 120 ASP A CA 1
ATOM 939 C C . ASP A 1 120 ? -17.125 -2.371 7.121 1 95.06 120 ASP A C 1
ATOM 941 O O . ASP A 1 120 ? -17.797 -1.605 6.418 1 95.06 120 ASP A O 1
ATOM 945 N N . ARG A 1 121 ? -16.641 -1.996 8.219 1 97.31 121 ARG A N 1
ATOM 946 C CA . ARG A 1 121 ? -16.953 -0.685 8.781 1 97.31 121 ARG A CA 1
ATOM 947 C C . ARG A 1 121 ? -16.016 0.381 8.234 1 97.31 121 ARG A C 1
ATOM 949 O O . ARG A 1 121 ? -16.219 1.576 8.453 1 97.31 121 ARG A O 1
ATOM 956 N N . ALA A 1 122 ? -15.016 -0.065 7.504 1 98.56 122 ALA A N 1
ATOM 957 C CA . ALA A 1 122 ? -14.023 0.882 7 1 98.56 122 ALA A CA 1
ATOM 958 C C . ALA A 1 122 ? -14.594 1.729 5.871 1 98.56 122 ALA A C 1
ATOM 960 O O . ALA A 1 122 ? -15.258 1.209 4.969 1 98.56 122 ALA A O 1
ATOM 961 N N . LYS A 1 123 ? -14.289 3.025 5.855 1 98.69 123 LYS A N 1
ATOM 962 C CA . LYS A 1 123 ? -14.766 3.949 4.832 1 98.69 123 LYS A CA 1
ATOM 963 C C . LYS A 1 123 ? -13.609 4.492 3.996 1 98.69 123 LYS A C 1
ATOM 965 O O . LYS A 1 123 ? -13.82 5.051 2.918 1 98.69 123 LYS A O 1
ATOM 970 N N . VAL A 1 124 ? -12.43 4.355 4.516 1 98.75 124 VAL A N 1
ATOM 971 C CA . VAL A 1 124 ? -11.219 4.859 3.873 1 98.75 124 VAL A CA 1
ATOM 972 C C . VAL A 1 124 ? -10.039 3.945 4.199 1 98.75 124 VAL A C 1
ATOM 974 O O . VAL A 1 124 ? -9.953 3.41 5.305 1 98.75 124 VAL A O 1
ATOM 977 N N . GLU A 1 125 ? -9.195 3.705 3.223 1 98.81 125 GLU A N 1
ATOM 978 C CA . GLU A 1 125 ? -7.891 3.064 3.354 1 98.81 125 GLU A CA 1
ATOM 979 C C . GLU A 1 125 ? -6.801 3.889 2.678 1 98.81 125 GLU A C 1
ATOM 981 O O . GLU A 1 125 ? -6.965 4.328 1.537 1 98.81 125 GLU A O 1
ATOM 986 N N . ILE A 1 126 ? -5.695 4.188 3.4 1 98.62 126 ILE A N 1
ATOM 987 C CA . ILE A 1 126 ? -4.652 5.066 2.885 1 98.62 126 ILE A CA 1
ATOM 988 C C . ILE A 1 126 ? -3.312 4.34 2.893 1 98.62 126 ILE A C 1
ATOM 990 O O . ILE A 1 126 ? -2.918 3.76 3.906 1 98.62 126 ILE A O 1
ATOM 994 N N . GLU A 1 127 ? -2.654 4.305 1.839 1 98.25 127 GLU A N 1
ATOM 995 C CA . GLU A 1 127 ? -1.342 3.701 1.621 1 98.25 127 GLU A CA 1
ATOM 996 C C . GLU A 1 127 ? -0.275 4.77 1.398 1 98.25 127 GLU A C 1
ATOM 998 O O . GLU A 1 127 ? -0.512 5.754 0.697 1 98.25 127 GLU A O 1
ATOM 1003 N N . VAL A 1 128 ? 0.97 4.555 1.956 1 98.19 128 VAL A N 1
ATOM 1004 C CA . VAL A 1 128 ? 1.966 5.617 1.9 1 98.19 128 VAL A CA 1
ATOM 1005 C C . VAL A 1 128 ? 3.33 5.031 1.545 1 98.19 128 VAL A C 1
ATOM 1007 O O . VAL A 1 128 ? 3.662 3.918 1.96 1 98.19 128 VAL A O 1
ATOM 1010 N N . THR A 1 129 ? 4.094 5.77 0.763 1 97.88 129 THR A N 1
ATOM 1011 C CA . THR A 1 129 ? 5.531 5.586 0.574 1 97.88 129 THR A CA 1
ATOM 1012 C C . THR A 1 129 ? 6.301 6.812 1.057 1 97.88 129 THR A C 1
ATOM 1014 O O . THR A 1 129 ? 5.895 7.945 0.8 1 97.88 129 THR A O 1
ATOM 1017 N N . ALA A 1 130 ? 7.387 6.594 1.771 1 97.81 130 ALA A N 1
ATOM 1018 C CA . ALA A 1 130 ? 8.234 7.684 2.252 1 97.81 130 ALA A CA 1
ATOM 1019 C C . ALA A 1 130 ? 9.703 7.414 1.938 1 97.81 130 ALA A C 1
ATOM 1021 O O . ALA A 1 130 ? 10.109 6.262 1.767 1 97.81 130 ALA A O 1
ATOM 1022 N N . VAL A 1 131 ? 10.469 8.453 1.761 1 96.5 131 VAL A N 1
ATOM 1023 C CA . VAL A 1 131 ? 11.914 8.406 1.584 1 96.5 131 VAL A CA 1
ATOM 1024 C C . VAL A 1 131 ? 12.594 9.219 2.682 1 96.5 131 VAL A C 1
ATOM 1026 O O . VAL A 1 131 ? 12.367 10.422 2.803 1 96.5 131 VAL A O 1
ATOM 1029 N N . VAL A 1 132 ? 13.359 8.547 3.441 1 95.62 132 VAL A N 1
ATOM 1030 C CA . VAL A 1 132 ? 14.117 9.188 4.512 1 95.62 132 VAL A CA 1
ATOM 1031 C C . VAL A 1 132 ? 15.547 9.461 4.035 1 95.62 132 VAL A C 1
ATOM 1033 O O . VAL A 1 132 ? 16.281 8.539 3.682 1 95.62 132 VAL A O 1
ATOM 1036 N N . PRO A 1 133 ? 15.914 10.68 4.055 1 92.69 133 PRO A N 1
ATOM 1037 C CA . PRO A 1 133 ? 17.281 10.984 3.635 1 92.69 133 PRO A CA 1
ATOM 1038 C C . PRO A 1 133 ? 18.328 10.398 4.578 1 92.69 133 PRO A C 1
ATOM 1040 O O . PRO A 1 133 ? 18 10 5.699 1 92.69 133 PRO A O 1
ATOM 1043 N N . ALA A 1 134 ? 19.562 10.352 4.117 1 89.56 134 ALA A N 1
ATOM 1044 C CA . ALA A 1 134 ? 20.672 9.828 4.906 1 89.56 134 ALA A CA 1
ATOM 1045 C C . ALA A 1 134 ? 20.953 10.727 6.109 1 89.56 134 ALA A C 1
ATOM 1047 O O . ALA A 1 134 ? 20.734 11.938 6.055 1 89.56 134 ALA A O 1
ATOM 1048 N N . MET B 1 1 ? 16.312 -5.211 5.672 1 91.75 1 MET B N 1
ATOM 1049 C CA . MET B 1 1 ? 14.875 -4.98 5.664 1 91.75 1 MET B CA 1
ATOM 1050 C C . MET B 1 1 ? 14.289 -5.145 7.062 1 91.75 1 MET B C 1
ATOM 1052 O O . MET B 1 1 ? 14.656 -6.07 7.789 1 91.75 1 MET B O 1
ATOM 1056 N N . LYS B 1 2 ? 13.453 -4.152 7.457 1 93.88 2 LYS B N 1
ATOM 1057 C CA . LYS B 1 2 ? 12.859 -4.152 8.789 1 93.88 2 LYS B CA 1
ATOM 1058 C C . LYS B 1 2 ? 11.344 -4.012 8.719 1 93.88 2 LYS B C 1
ATOM 1060 O O . LYS B 1 2 ? 10.828 -3.16 7.992 1 93.88 2 LYS B O 1
ATOM 1065 N N . THR B 1 3 ? 10.688 -4.914 9.469 1 95.31 3 THR B N 1
ATOM 1066 C CA . THR B 1 3 ? 9.242 -4.777 9.625 1 95.31 3 THR B CA 1
ATOM 1067 C C . THR B 1 3 ? 8.914 -3.672 10.625 1 95.31 3 THR B C 1
ATOM 1069 O O . THR B 1 3 ? 9.539 -3.578 11.688 1 95.31 3 THR B O 1
ATOM 1072 N N . LEU B 1 4 ? 8 -2.842 10.289 1 94.75 4 LEU B N 1
ATOM 1073 C CA . LEU B 1 4 ? 7.598 -1.739 11.148 1 94.75 4 LEU B CA 1
ATOM 1074 C C . LEU B 1 4 ? 6.273 -2.047 11.844 1 94.75 4 LEU B C 1
ATOM 1076 O O . LEU B 1 4 ? 5.238 -2.182 11.18 1 94.75 4 LEU B O 1
ATOM 1080 N N . GLN B 1 5 ? 6.336 -2.045 13.156 1 93.56 5 GLN B N 1
ATOM 1081 C CA . GLN B 1 5 ? 5.188 -2.398 13.984 1 93.56 5 GLN B CA 1
ATOM 1082 C C . GLN B 1 5 ? 5.215 -1.649 15.312 1 93.56 5 GLN B C 1
ATOM 1084 O O . GLN B 1 5 ? 6.055 -1.931 16.172 1 93.56 5 GLN B O 1
ATOM 1089 N N . PRO B 1 6 ? 4.328 -0.723 15.492 1 93.38 6 PRO B N 1
ATOM 1090 C CA . PRO B 1 6 ? 4.27 -0.111 16.828 1 93.38 6 PR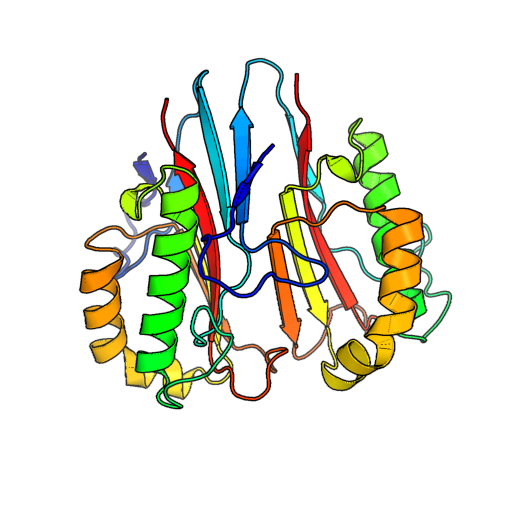O B CA 1
ATOM 1091 C C . PRO B 1 6 ? 4.055 -1.137 17.938 1 93.38 6 PRO B C 1
ATOM 1093 O O . PRO B 1 6 ? 3.203 -2.02 17.812 1 93.38 6 PRO B O 1
ATOM 1096 N N . PRO B 1 7 ? 4.777 -1.062 18.984 1 91.5 7 PRO B N 1
ATOM 1097 C CA . PRO B 1 7 ? 4.848 -2.154 19.953 1 91.5 7 PRO B CA 1
ATOM 1098 C C . PRO B 1 7 ? 3.533 -2.369 20.703 1 91.5 7 PRO B C 1
ATOM 1100 O O . PRO B 1 7 ? 3.25 -3.48 21.156 1 91.5 7 PRO B O 1
ATOM 1103 N N . ASP B 1 8 ? 2.67 -1.383 20.812 1 92.62 8 ASP B N 1
ATOM 1104 C CA . ASP B 1 8 ? 1.45 -1.502 21.609 1 92.62 8 ASP B CA 1
ATOM 1105 C C . ASP B 1 8 ? 0.268 -1.926 20.734 1 92.62 8 ASP B C 1
ATOM 1107 O O . ASP B 1 8 ? -0.856 -2.055 21.234 1 92.62 8 ASP B O 1
ATOM 1111 N N . TRP B 1 9 ? 0.551 -2.186 19.562 1 93.69 9 TRP B N 1
ATOM 1112 C CA . TRP B 1 9 ? -0.524 -2.58 18.656 1 93.69 9 TRP B CA 1
ATOM 1113 C C . TRP B 1 9 ? -0.7 -4.094 18.641 1 93.69 9 TRP B C 1
ATOM 1115 O O . TRP B 1 9 ? 0.265 -4.84 18.828 1 93.69 9 TRP B O 1
ATOM 1125 N N . LEU B 1 10 ? -1.951 -4.582 18.328 1 92.75 10 LEU B N 1
ATOM 1126 C CA . LEU B 1 10 ? -2.158 -5.98 17.969 1 92.75 10 LEU B CA 1
ATOM 1127 C C . LEU B 1 10 ? -1.369 -6.348 16.719 1 92.75 10 LEU B C 1
ATOM 1129 O O . LEU B 1 10 ? -1.341 -5.582 15.75 1 92.75 10 LEU B O 1
ATOM 1133 N N . ALA B 1 11 ? -0.731 -7.434 16.797 1 89.31 11 ALA B N 1
ATOM 1134 C CA . ALA B 1 11 ? 0.074 -7.879 15.664 1 89.31 11 ALA B CA 1
ATOM 1135 C C . ALA B 1 11 ? -0.809 -8.242 14.477 1 89.31 11 ALA B C 1
ATOM 1137 O O . ALA B 1 11 ? -1.827 -8.922 14.633 1 89.31 11 ALA B O 1
ATOM 1138 N N . PRO B 1 12 ? -0.378 -7.734 13.336 1 85.88 12 PRO B N 1
ATOM 1139 C CA . PRO B 1 12 ? -1.136 -8.156 12.148 1 85.88 12 PRO B CA 1
ATOM 1140 C C . PRO B 1 12 ? -0.903 -9.625 11.797 1 85.88 12 PRO B C 1
ATOM 1142 O O . PRO B 1 12 ? 0.115 -10.203 12.18 1 85.88 12 PRO B O 1
ATOM 1145 N N . ARG B 1 13 ? -1.865 -10.266 11.078 1 84.5 13 ARG B N 1
ATOM 1146 C CA . ARG B 1 13 ? -1.727 -11.641 10.602 1 84.5 13 ARG B CA 1
ATOM 1147 C C . ARG B 1 13 ? -1.625 -11.68 9.078 1 84.5 13 ARG B C 1
ATOM 1149 O O . ARG B 1 13 ? -2.549 -11.273 8.375 1 84.5 13 ARG B O 1
ATOM 1156 N N . GLY B 1 14 ? -0.406 -12.18 8.609 1 85.12 14 GLY B N 1
ATOM 1157 C CA . GLY B 1 14 ? -0.269 -12.398 7.18 1 85.12 14 GLY B CA 1
ATOM 1158 C C . GLY B 1 14 ? 0.185 -11.164 6.422 1 85.12 14 GLY B C 1
ATOM 1159 O O . GLY B 1 14 ? 0.081 -11.109 5.195 1 85.12 14 GLY B O 1
ATOM 1160 N N . TYR B 1 15 ? 0.469 -10.117 7.082 1 91.31 15 TYR B N 1
ATOM 1161 C CA . TYR B 1 15 ? 0.993 -8.898 6.473 1 91.31 15 TYR B CA 1
ATOM 1162 C C . TYR B 1 15 ? 1.805 -8.094 7.477 1 91.31 15 TYR B C 1
ATOM 1164 O O . TYR B 1 15 ? 1.876 -8.445 8.656 1 91.31 15 TYR B O 1
ATOM 1172 N N . ALA B 1 16 ? 2.496 -7.055 6.984 1 93.12 16 ALA B N 1
ATOM 1173 C CA . ALA B 1 16 ? 3.145 -6.043 7.816 1 93.12 16 ALA B CA 1
ATOM 1174 C C . ALA B 1 16 ? 2.484 -4.68 7.637 1 93.12 16 ALA B C 1
ATOM 1176 O O . ALA B 1 16 ? 2.064 -4.328 6.531 1 93.12 16 ALA B O 1
ATOM 1177 N N . ASN B 1 17 ? 2.439 -3.9 8.719 1 94.5 17 ASN B N 1
ATOM 1178 C CA . ASN B 1 17 ? 1.942 -2.533 8.602 1 94.5 17 ASN B CA 1
ATOM 1179 C C . ASN B 1 17 ? 2.881 -1.666 7.766 1 94.5 17 ASN B C 1
ATOM 1181 O O . ASN B 1 17 ? 2.436 -0.75 7.07 1 94.5 17 ASN B O 1
ATOM 1185 N N . GLY B 1 18 ? 4.133 -1.959 7.949 1 96.94 18 GLY B N 1
ATOM 1186 C CA . GLY B 1 18 ? 5.125 -1.223 7.18 1 96.94 18 GLY B CA 1
ATOM 1187 C C . GLY B 1 18 ? 6.441 -1.965 7.035 1 96.94 18 GLY B C 1
ATOM 1188 O O . GLY B 1 18 ? 6.73 -2.879 7.809 1 96.94 18 GLY B O 1
ATOM 1189 N N . ILE B 1 19 ? 7.191 -1.562 6.016 1 97.31 19 ILE B N 1
ATOM 1190 C CA . ILE B 1 19 ? 8.516 -2.104 5.738 1 97.31 19 ILE B CA 1
ATOM 1191 C C . ILE B 1 19 ? 9.508 -0.959 5.523 1 97.31 19 ILE B C 1
ATOM 1193 O O . ILE B 1 19 ? 9.195 0.022 4.844 1 97.31 19 ILE B O 1
ATOM 1197 N N . LEU B 1 20 ? 10.648 -1.124 6.141 1 96.75 20 LEU B N 1
ATOM 1198 C CA . LEU B 1 20 ? 11.766 -0.217 5.93 1 96.75 20 LEU B CA 1
ATOM 1199 C C . LEU B 1 20 ? 12.93 -0.937 5.25 1 96.75 20 LEU B C 1
ATOM 1201 O O . LEU B 1 20 ? 13.273 -2.059 5.625 1 96.75 20 LEU B O 1
ATOM 1205 N N . THR B 1 21 ? 13.43 -0.292 4.219 1 94 21 THR B N 1
ATOM 1206 C CA . THR B 1 21 ? 14.617 -0.834 3.57 1 94 21 THR B CA 1
ATOM 1207 C C . THR B 1 21 ? 15.625 0.273 3.268 1 94 21 THR B C 1
ATOM 1209 O O . THR B 1 21 ? 15.234 1.381 2.889 1 94 21 THR B O 1
ATOM 1212 N N . GLU B 1 22 ? 16.828 -0.052 3.506 1 92.12 22 GLU B N 1
ATOM 1213 C CA . GLU B 1 22 ? 17.906 0.875 3.189 1 92.12 22 GLU B CA 1
ATOM 1214 C C . GLU B 1 22 ? 18.469 0.615 1.793 1 92.12 22 GLU B C 1
ATOM 1216 O O . GLU B 1 22 ? 18.656 -0.538 1.395 1 92.12 22 GLU B O 1
ATOM 1221 N N . MET B 1 23 ? 18.719 1.711 1.121 1 89.12 23 MET B N 1
ATOM 1222 C CA . MET B 1 23 ? 19.328 1.594 -0.202 1 89.12 23 MET B CA 1
ATOM 1223 C C . MET B 1 23 ? 20.828 1.829 -0.134 1 89.12 23 MET B C 1
ATOM 1225 O O . MET B 1 23 ? 21.281 2.785 0.496 1 89.12 23 MET B O 1
ATOM 1229 N N . THR B 1 24 ? 21.562 0.881 -0.702 1 90.62 24 THR B N 1
ATOM 1230 C CA . THR B 1 24 ? 23.016 1.017 -0.833 1 90.62 24 THR B CA 1
ATOM 1231 C C . THR B 1 24 ? 23.438 0.956 -2.301 1 90.62 24 THR B C 1
ATOM 1233 O O . THR B 1 24 ? 22.609 0.683 -3.176 1 90.62 24 THR B O 1
ATOM 1236 N N . VAL B 1 25 ? 24.688 1.399 -2.527 1 89.69 25 VAL B N 1
ATOM 1237 C CA . VAL B 1 25 ? 25.188 1.271 -3.891 1 89.69 25 VAL B CA 1
ATOM 1238 C C . VAL B 1 25 ? 25.031 -0.171 -4.367 1 89.69 25 VAL B C 1
ATOM 1240 O O . VAL B 1 25 ? 25.438 -1.107 -3.676 1 89.69 25 VAL B O 1
ATOM 1243 N N . GLY B 1 26 ? 24.266 -0.336 -5.484 1 91.06 26 GLY B N 1
ATOM 1244 C CA . GLY B 1 26 ? 24.062 -1.663 -6.043 1 91.06 26 GLY B CA 1
ATOM 1245 C C . GLY B 1 26 ? 22.672 -2.217 -5.758 1 91.06 26 GLY B C 1
ATOM 1246 O O . GLY B 1 26 ? 22.266 -3.219 -6.348 1 91.06 26 GLY B O 1
ATOM 1247 N N . SER B 1 27 ? 22.016 -1.594 -4.777 1 92.81 27 SER B N 1
ATOM 1248 C CA . SER B 1 27 ? 20.625 -1.996 -4.57 1 92.81 27 SER B CA 1
ATOM 1249 C C . SER B 1 27 ? 19.797 -1.798 -5.832 1 92.81 27 SER B C 1
ATOM 1251 O O . SER B 1 27 ? 20.078 -0.889 -6.621 1 92.81 27 SER B O 1
ATOM 1253 N N . ARG B 1 28 ? 18.781 -2.654 -6.047 1 92.12 28 ARG B N 1
ATOM 1254 C CA . ARG B 1 28 ? 17.906 -2.57 -7.211 1 92.12 28 ARG B CA 1
ATOM 1255 C C . ARG B 1 28 ? 16.438 -2.559 -6.797 1 92.12 28 ARG B C 1
ATOM 1257 O O . ARG B 1 28 ? 16.062 -3.24 -5.84 1 92.12 28 ARG B O 1
ATOM 1264 N N . LEU B 1 29 ? 15.664 -1.798 -7.469 1 92.88 29 LEU B N 1
ATOM 1265 C CA . LEU B 1 29 ? 14.211 -1.82 -7.367 1 92.88 29 LEU B CA 1
ATOM 1266 C C . LEU B 1 29 ? 13.594 -2.631 -8.5 1 92.88 29 LEU B C 1
ATOM 1268 O O . LEU B 1 29 ? 13.992 -2.484 -9.656 1 92.88 29 LEU B O 1
ATOM 1272 N N . VAL B 1 30 ? 12.648 -3.465 -8.156 1 93.56 30 VAL B N 1
ATOM 1273 C CA . VAL B 1 30 ? 11.883 -4.223 -9.141 1 93.56 30 VAL B CA 1
ATOM 1274 C C . VAL B 1 30 ? 10.398 -3.895 -8.992 1 93.56 30 VAL B C 1
ATOM 1276 O O . VAL B 1 30 ? 9.836 -3.988 -7.898 1 93.56 30 VAL B O 1
ATOM 1279 N N . PHE B 1 31 ? 9.773 -3.529 -10.094 1 94.12 31 PHE B N 1
ATOM 1280 C CA . PHE B 1 31 ? 8.344 -3.248 -10.148 1 94.12 31 PHE B CA 1
ATOM 1281 C C . PHE B 1 31 ? 7.617 -4.281 -11 1 94.12 31 PHE B C 1
ATOM 1283 O O . PHE B 1 31 ? 7.953 -4.477 -12.172 1 94.12 31 PHE B O 1
ATOM 1290 N N . VAL B 1 32 ? 6.672 -4.93 -10.414 1 95.06 32 VAL B N 1
ATOM 1291 C CA . VAL B 1 32 ? 5.848 -5.914 -11.117 1 95.06 32 VAL B CA 1
ATOM 1292 C C . VAL B 1 32 ? 4.438 -5.363 -11.305 1 95.06 32 VAL B C 1
ATOM 1294 O O . VAL B 1 32 ? 3.742 -5.066 -10.328 1 95.06 32 VAL B O 1
ATOM 1297 N N . GLY B 1 33 ? 4.047 -5.23 -12.531 1 94.44 33 GLY B N 1
ATOM 1298 C CA . GLY B 1 33 ? 2.695 -4.766 -12.805 1 94.44 33 GLY B CA 1
ATOM 1299 C C . GLY B 1 33 ? 1.626 -5.727 -12.312 1 94.44 33 GLY B C 1
ATOM 1300 O O . GLY B 1 33 ? 1.937 -6.793 -11.781 1 94.44 33 GLY B O 1
ATOM 1301 N N . GLY B 1 34 ? 0.39 -5.301 -12.383 1 96.25 34 GLY B N 1
ATOM 1302 C CA . GLY B 1 34 ? -0.711 -6.148 -11.953 1 96.25 34 GLY B CA 1
ATOM 1303 C C . GLY B 1 34 ? -0.717 -7.504 -12.641 1 96.25 34 GLY B C 1
ATOM 1304 O O . GLY B 1 34 ? -0.693 -7.586 -13.867 1 96.25 34 GLY B O 1
ATOM 1305 N N . GLN B 1 35 ? -0.719 -8.508 -11.852 1 96.62 35 GLN B N 1
ATOM 1306 C CA . GLN B 1 35 ? -0.823 -9.883 -12.328 1 96.62 35 GLN B CA 1
ATOM 1307 C C . GLN B 1 35 ? -2.174 -10.492 -11.961 1 96.62 35 GLN B C 1
ATOM 1309 O O . GLN B 1 35 ? -2.576 -10.461 -10.797 1 96.62 35 GLN B O 1
ATOM 1314 N N . ILE B 1 36 ? -2.846 -11.047 -12.914 1 98.06 36 ILE B N 1
ATOM 1315 C CA . ILE B 1 36 ? -4.102 -11.742 -12.664 1 98.06 36 ILE B CA 1
ATOM 1316 C C . ILE B 1 36 ? -3.873 -13.258 -12.711 1 98.06 36 ILE B C 1
ATOM 1318 O O . ILE B 1 36 ? -2.738 -13.711 -12.875 1 98.06 36 ILE B O 1
ATOM 1322 N N . GLY B 1 37 ? -4.961 -14.047 -12.531 1 98 37 GLY B N 1
ATOM 1323 C CA . GLY B 1 37 ? -4.84 -15.484 -12.344 1 98 37 GLY B CA 1
ATOM 1324 C C . GLY B 1 37 ? -4.781 -16.266 -13.641 1 98 37 GLY B C 1
ATOM 1325 O O . GLY B 1 37 ? -5.293 -17.375 -13.734 1 98 37 GLY B O 1
ATOM 1326 N N . TRP B 1 38 ? -4.293 -15.656 -14.695 1 95.88 38 TRP B N 1
ATOM 1327 C CA . TRP B 1 38 ? -4.078 -16.438 -15.906 1 95.88 38 TRP B CA 1
ATOM 1328 C C . TRP B 1 38 ? -2.607 -16.828 -16.047 1 95.88 38 TRP B C 1
ATOM 1330 O O . TRP B 1 38 ? -1.738 -16.219 -15.414 1 95.88 38 TRP B O 1
ATOM 1340 N N . ASN B 1 39 ? -2.307 -17.906 -16.797 1 96.88 39 ASN B N 1
ATOM 1341 C CA . ASN B 1 39 ? -0.944 -18.406 -16.953 1 96.88 39 ASN B CA 1
ATOM 1342 C C . ASN B 1 39 ? -0.186 -17.656 -18.031 1 96.88 39 ASN B C 1
ATOM 1344 O O . ASN B 1 39 ? -0.681 -16.656 -18.562 1 96.88 39 ASN B O 1
ATOM 1348 N N . GLY B 1 40 ? 1.063 -18.141 -18.297 1 95.44 40 GLY B N 1
ATOM 1349 C CA . GLY B 1 40 ? 1.938 -17.453 -19.234 1 95.44 40 GLY B CA 1
ATOM 1350 C C . GLY B 1 40 ? 1.386 -17.422 -20.656 1 95.44 40 GLY B C 1
ATOM 1351 O O . GLY B 1 40 ? 1.844 -16.641 -21.484 1 95.44 40 GLY B O 1
ATOM 1352 N N . GLN B 1 41 ? 0.361 -18.188 -20.906 1 95.75 41 GLN B N 1
ATO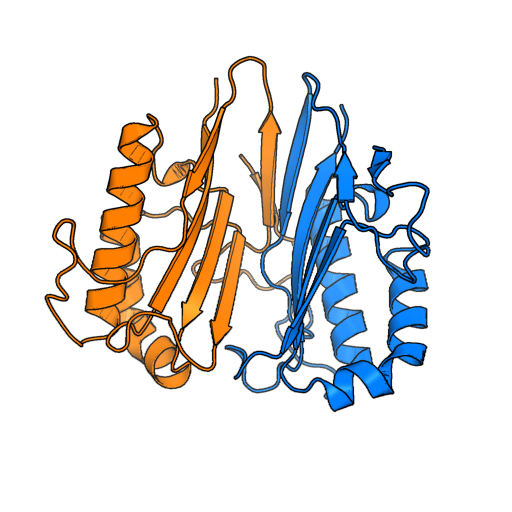M 1353 C CA . GLN B 1 41 ? -0.306 -18.203 -22.203 1 95.75 41 GLN B CA 1
ATOM 1354 C C . GLN B 1 41 ? -1.608 -17.406 -22.156 1 95.75 41 GLN B C 1
ATOM 1356 O O . GLN B 1 41 ? -2.434 -17.531 -23.078 1 95.75 41 GLN B O 1
ATOM 1361 N N . GLN B 1 42 ? -1.809 -16.75 -21.047 1 96.38 42 GLN B N 1
ATOM 1362 C CA . GLN B 1 42 ? -2.959 -15.875 -20.844 1 96.38 42 GLN B CA 1
ATOM 1363 C C . GLN B 1 42 ? -4.262 -16.672 -20.828 1 96.38 42 GLN B C 1
ATOM 1365 O O . GLN B 1 42 ? -5.25 -16.266 -21.453 1 96.38 42 GLN B O 1
ATOM 1370 N N . GLN B 1 43 ? -4.105 -17.828 -20.266 1 97.38 43 GLN B N 1
ATOM 1371 C CA . GLN B 1 43 ? -5.281 -18.672 -20.078 1 97.38 43 GLN B CA 1
ATOM 1372 C C . GLN B 1 43 ? -5.598 -18.859 -18.594 1 97.38 43 GLN B C 1
ATOM 1374 O O . GLN B 1 43 ? -4.707 -19.141 -17.797 1 97.38 43 GLN B O 1
ATOM 1379 N N . PHE B 1 44 ? -6.938 -18.703 -18.297 1 97.88 44 PHE B N 1
ATOM 1380 C CA . PHE B 1 44 ? -7.391 -19.047 -16.953 1 97.88 44 PHE B CA 1
ATOM 1381 C C . PHE B 1 44 ? -7.57 -20.562 -16.812 1 97.88 44 PHE B C 1
ATOM 1383 O O . PHE B 1 44 ? -8.352 -21.172 -17.547 1 97.88 44 PHE B O 1
ATOM 1390 N N . GLU B 1 45 ? -6.922 -21.141 -15.961 1 97.5 45 GLU B N 1
ATOM 1391 C CA . GLU B 1 45 ? -7.012 -22.578 -15.75 1 97.5 45 GLU B CA 1
ATOM 1392 C C . GLU B 1 45 ? -8.117 -22.922 -14.758 1 97.5 45 GLU B C 1
ATOM 1394 O O . GLU B 1 45 ? -8.523 -24.094 -14.648 1 97.5 45 GLU B O 1
ATOM 1399 N N . SER B 1 46 ? -8.594 -21.984 -13.992 1 97.94 46 SER B N 1
ATOM 1400 C CA . SER B 1 46 ? -9.633 -22.172 -12.984 1 97.94 46 SER B CA 1
ATOM 1401 C C . SER B 1 46 ? -10.406 -20.875 -12.742 1 97.94 46 SER B C 1
ATOM 1403 O O . SER B 1 46 ? -9.859 -19.781 -12.898 1 97.94 46 SER B O 1
ATOM 1405 N N . ASP B 1 47 ? -11.633 -21.031 -12.312 1 97.62 47 ASP B N 1
ATOM 1406 C CA . ASP B 1 47 ? -12.438 -19.891 -11.891 1 97.62 47 ASP B CA 1
ATOM 1407 C C . ASP B 1 47 ? -12.508 -19.797 -10.367 1 97.62 47 ASP B C 1
ATOM 1409 O O . ASP B 1 47 ? -13.188 -18.922 -9.828 1 97.62 47 ASP B O 1
ATOM 1413 N N . ASP B 1 48 ? -11.875 -20.766 -9.734 1 98.19 48 ASP B N 1
ATOM 1414 C CA . ASP B 1 48 ? -11.797 -20.703 -8.273 1 98.19 48 ASP B CA 1
ATOM 1415 C C . ASP B 1 48 ? -10.93 -19.531 -7.812 1 98.19 48 ASP B C 1
ATOM 1417 O O . ASP B 1 48 ? -9.836 -19.312 -8.344 1 98.19 48 ASP B O 1
ATOM 1421 N N . PHE B 1 49 ? -11.391 -18.797 -6.875 1 98.56 49 PHE B N 1
ATOM 1422 C CA . PHE B 1 49 ? -10.703 -17.594 -6.422 1 98.56 49 PHE B CA 1
ATOM 1423 C C . PHE B 1 49 ? -9.297 -17.922 -5.93 1 98.56 49 PHE B C 1
ATOM 1425 O O . PHE B 1 49 ? -8.32 -17.297 -6.352 1 98.56 49 PHE B O 1
ATOM 1432 N N . ALA B 1 50 ? -9.164 -18.891 -5.047 1 98.69 50 ALA B N 1
ATOM 1433 C CA . ALA B 1 50 ? -7.875 -19.234 -4.445 1 98.69 50 ALA B CA 1
ATOM 1434 C C . ALA B 1 50 ? -6.898 -19.75 -5.496 1 98.69 50 ALA B C 1
ATOM 1436 O O . ALA B 1 50 ? -5.695 -19.5 -5.418 1 98.69 50 ALA B O 1
ATOM 1437 N N . GLU B 1 51 ? -7.426 -20.453 -6.422 1 98.69 51 GLU B N 1
ATOM 1438 C CA . GLU B 1 51 ? -6.57 -20.953 -7.492 1 98.69 51 GLU B CA 1
ATOM 1439 C C . GLU B 1 51 ? -6.082 -19.812 -8.383 1 98.69 51 GLU B C 1
ATOM 1441 O O . GLU B 1 51 ? -4.961 -19.859 -8.898 1 98.69 51 GLU B O 1
ATOM 1446 N N . GLN B 1 52 ? -6.906 -18.844 -8.609 1 98.81 52 GLN B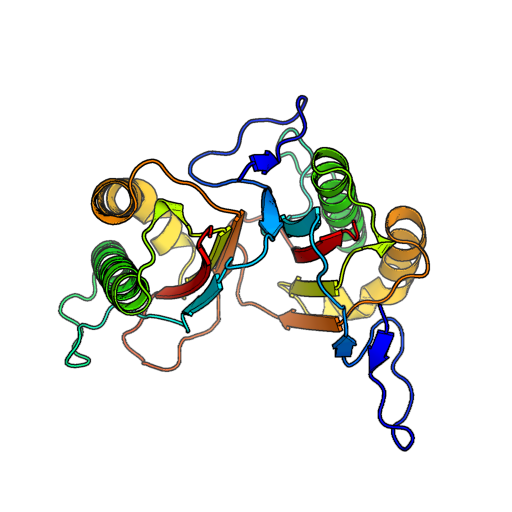 N 1
ATOM 1447 C CA . GLN B 1 52 ? -6.441 -17.672 -9.344 1 98.81 52 GLN B CA 1
ATOM 1448 C C . GLN B 1 52 ? -5.379 -16.906 -8.562 1 98.81 52 GLN B C 1
ATOM 1450 O O . GLN B 1 52 ? -4.418 -16.391 -9.141 1 98.81 52 GLN B O 1
ATOM 1455 N N . VAL B 1 53 ? -5.57 -16.828 -7.238 1 98.75 53 VAL B N 1
ATOM 1456 C CA . VAL B 1 53 ? -4.535 -16.234 -6.402 1 98.75 53 VAL B CA 1
ATOM 1457 C C . VAL B 1 53 ? -3.227 -17 -6.562 1 98.75 53 VAL B C 1
ATOM 1459 O O . VAL B 1 53 ? -2.168 -16.406 -6.762 1 98.75 53 VAL B O 1
ATOM 1462 N N . ARG B 1 54 ? -3.301 -18.312 -6.531 1 98.75 54 ARG B N 1
ATOM 1463 C CA . ARG B 1 54 ? -2.109 -19.141 -6.68 1 98.75 54 ARG B CA 1
ATOM 1464 C C . ARG B 1 54 ? -1.372 -18.812 -7.973 1 98.75 54 ARG B C 1
ATOM 1466 O O . ARG B 1 54 ? -0.155 -18.609 -7.969 1 98.75 54 ARG B O 1
ATOM 1473 N N . GLN B 1 55 ? -2.08 -18.734 -9.008 1 98.69 55 GLN B N 1
ATOM 1474 C CA . GLN B 1 55 ? -1.471 -18.469 -10.305 1 98.69 55 GLN B CA 1
ATOM 1475 C C . GLN B 1 55 ? -0.875 -17.062 -10.359 1 98.69 55 GLN B C 1
ATOM 1477 O O . GLN B 1 55 ? 0.217 -16.875 -10.891 1 98.69 55 GLN B O 1
ATOM 1482 N N . ALA B 1 56 ? -1.604 -16.078 -9.883 1 98.62 56 ALA B N 1
ATOM 1483 C CA . ALA B 1 56 ? -1.08 -14.711 -9.844 1 98.62 56 ALA B CA 1
ATOM 1484 C C . ALA B 1 56 ? 0.228 -14.648 -9.062 1 98.62 56 ALA B C 1
ATOM 1486 O O . ALA B 1 56 ? 1.185 -14 -9.492 1 98.62 56 ALA B O 1
ATOM 1487 N N . LEU B 1 57 ? 0.241 -15.297 -7.891 1 98.56 57 LEU B N 1
ATOM 1488 C CA . LEU B 1 57 ? 1.452 -15.328 -7.078 1 98.56 57 LEU B CA 1
ATOM 1489 C C . LEU B 1 57 ? 2.58 -16.047 -7.812 1 98.56 57 LEU B C 1
ATOM 1491 O O . LEU B 1 57 ? 3.734 -15.617 -7.758 1 98.56 57 LEU B O 1
ATOM 1495 N N . ALA B 1 58 ? 2.297 -17.125 -8.492 1 98.5 58 ALA B N 1
ATOM 1496 C CA . ALA B 1 58 ? 3.299 -17.828 -9.281 1 98.5 58 ALA B CA 1
ATOM 1497 C C . ALA B 1 58 ? 3.869 -16.938 -10.375 1 98.5 58 ALA B C 1
ATOM 1499 O O . ALA B 1 58 ? 5.074 -16.953 -10.641 1 98.5 58 ALA B O 1
ATOM 1500 N N . ASN B 1 59 ? 2.996 -16.203 -11.047 1 98.31 59 ASN B N 1
ATOM 1501 C CA . ASN B 1 59 ? 3.445 -15.234 -12.047 1 98.31 59 ASN B CA 1
ATOM 1502 C C . ASN B 1 59 ? 4.43 -14.234 -11.445 1 98.31 59 ASN B C 1
ATOM 1504 O O . ASN B 1 59 ? 5.465 -13.938 -12.047 1 98.31 59 ASN B O 1
ATOM 1508 N N . ILE B 1 60 ? 4.055 -13.719 -10.328 1 98 60 ILE B N 1
ATOM 1509 C CA . ILE B 1 60 ? 4.875 -12.734 -9.641 1 98 60 ILE B CA 1
ATOM 1510 C C . ILE B 1 60 ? 6.254 -13.32 -9.344 1 98 60 ILE B C 1
ATOM 1512 O O . ILE B 1 60 ? 7.277 -12.688 -9.602 1 98 60 ILE B O 1
ATOM 1516 N N . VAL B 1 61 ? 6.293 -14.539 -8.812 1 98.25 61 VAL B N 1
ATOM 1517 C CA . VAL B 1 61 ? 7.551 -15.203 -8.484 1 98.25 61 VAL B CA 1
ATOM 1518 C C . VAL B 1 61 ? 8.391 -15.375 -9.742 1 98.25 61 VAL B C 1
ATOM 1520 O O . VAL B 1 61 ? 9.602 -15.117 -9.734 1 98.25 61 VAL B O 1
ATOM 1523 N N . ALA B 1 62 ? 7.773 -15.727 -10.805 1 97.88 62 ALA B N 1
ATOM 1524 C CA . ALA B 1 62 ? 8.484 -15.914 -12.07 1 97.88 62 ALA B CA 1
ATOM 1525 C C . ALA B 1 62 ? 9.055 -14.594 -12.578 1 97.88 62 ALA B C 1
ATOM 1527 O O . ALA B 1 62 ? 10.195 -14.547 -13.055 1 97.88 62 ALA B O 1
ATOM 1528 N N . ILE B 1 63 ? 8.305 -13.531 -12.531 1 97.25 63 ILE B N 1
ATOM 1529 C CA . ILE B 1 63 ? 8.742 -12.219 -13 1 97.25 63 ILE B CA 1
ATOM 1530 C C . ILE B 1 63 ? 9.883 -11.711 -12.125 1 97.25 63 ILE B C 1
ATOM 1532 O O . ILE B 1 63 ? 10.875 -11.18 -12.641 1 97.25 63 ILE B O 1
ATOM 1536 N N . LEU B 1 64 ? 9.742 -11.875 -10.797 1 96.56 64 LEU B N 1
ATOM 1537 C CA . LEU B 1 64 ? 10.812 -11.5 -9.875 1 96.56 64 LEU B CA 1
ATOM 1538 C C . LEU B 1 64 ? 12.117 -12.195 -10.25 1 96.56 64 LEU B C 1
ATOM 1540 O O . LEU B 1 64 ? 13.18 -11.57 -10.266 1 96.56 64 LEU B O 1
ATOM 1544 N N . ALA B 1 65 ? 12.055 -13.461 -10.531 1 96.81 65 ALA B N 1
ATOM 1545 C CA . ALA B 1 65 ? 13.234 -14.258 -10.859 1 96.81 65 ALA B CA 1
ATOM 1546 C C . ALA B 1 65 ? 13.961 -13.688 -12.07 1 96.81 65 ALA B C 1
ATOM 1548 O O . ALA B 1 65 ? 15.195 -13.734 -12.141 1 96.81 65 ALA B O 1
ATOM 1549 N N . GLU B 1 66 ? 13.258 -13.117 -13.07 1 95.5 66 GLU B N 1
ATOM 1550 C CA . GLU B 1 66 ? 13.875 -12.508 -14.242 1 95.5 66 GLU B CA 1
ATOM 1551 C C . GLU B 1 66 ? 14.742 -11.32 -13.859 1 95.5 66 GLU B C 1
ATOM 1553 O O . GLU B 1 66 ? 15.703 -10.992 -14.555 1 95.5 66 GLU B O 1
ATOM 1558 N N . GLY B 1 67 ? 14.461 -10.742 -12.812 1 93.5 67 GLY B N 1
ATOM 1559 C CA . GLY B 1 67 ? 15.219 -9.609 -12.32 1 93.5 67 GLY B CA 1
ATOM 1560 C C . GLY B 1 67 ? 16.234 -9.984 -11.25 1 93.5 67 GLY B C 1
ATOM 1561 O O . GLY B 1 67 ? 16.797 -9.109 -10.594 1 93.5 67 GLY B O 1
ATOM 1562 N N . GLY B 1 68 ? 16.328 -11.305 -10.969 1 95.56 68 GLY B N 1
ATOM 1563 C CA . GLY B 1 68 ? 17.219 -11.766 -9.922 1 95.56 68 GLY B CA 1
ATOM 1564 C C . GLY B 1 68 ? 16.672 -11.531 -8.523 1 95.56 68 GLY B C 1
ATOM 1565 O O . GLY B 1 68 ? 17.438 -11.406 -7.566 1 95.56 68 GLY B O 1
ATOM 1566 N N . ALA B 1 69 ? 15.445 -11.352 -8.438 1 96.44 69 ALA B N 1
ATOM 1567 C CA . ALA B 1 69 ? 14.789 -11.133 -7.152 1 96.44 69 ALA B CA 1
ATOM 1568 C C . ALA B 1 69 ? 14.07 -12.398 -6.676 1 96.44 69 ALA B C 1
ATOM 1570 O O . ALA B 1 69 ? 13.883 -13.336 -7.453 1 96.44 69 ALA B O 1
ATOM 1571 N N . ARG B 1 70 ? 13.758 -12.406 -5.387 1 97.5 70 ARG B N 1
ATOM 1572 C CA . ARG B 1 70 ? 13.047 -13.484 -4.699 1 97.5 70 ARG B CA 1
ATOM 1573 C C . ARG B 1 70 ? 11.906 -12.938 -3.854 1 97.5 70 ARG B C 1
ATOM 1575 O O . ARG B 1 70 ? 11.836 -11.734 -3.596 1 97.5 70 ARG B O 1
ATOM 1582 N N . PRO B 1 71 ? 11 -13.844 -3.414 1 97.5 71 PRO B N 1
ATOM 1583 C CA . PRO B 1 71 ? 9.859 -13.383 -2.615 1 97.5 71 PRO B CA 1
ATOM 1584 C C . PRO B 1 71 ? 10.289 -12.625 -1.363 1 97.5 71 PRO B C 1
ATOM 1586 O O . PRO B 1 71 ? 9.617 -11.664 -0.962 1 97.5 71 PRO B O 1
ATOM 1589 N N . GLU B 1 72 ? 11.367 -12.93 -0.824 1 96.94 72 GLU B N 1
ATOM 1590 C CA . GLU B 1 72 ? 11.789 -12.289 0.415 1 96.94 72 GLU B CA 1
ATOM 1591 C C . GLU B 1 72 ? 12.188 -10.836 0.174 1 96.94 72 GLU B C 1
ATOM 1593 O O . GLU B 1 72 ? 12.359 -10.07 1.124 1 96.94 72 GLU B O 1
ATOM 1598 N N . HIS B 1 73 ? 12.297 -10.406 -1.084 1 97.06 73 HIS B N 1
ATOM 1599 C CA . HIS B 1 73 ? 12.688 -9.039 -1.431 1 97.06 73 HIS B CA 1
ATOM 1600 C C . HIS B 1 73 ? 11.469 -8.141 -1.582 1 97.06 73 HIS B C 1
ATOM 1602 O O . HIS B 1 73 ? 11.609 -6.93 -1.769 1 97.06 73 HIS B O 1
ATOM 1608 N N . ILE B 1 74 ? 10.227 -8.719 -1.542 1 97.25 74 ILE B N 1
ATOM 1609 C CA . ILE B 1 74 ? 9.008 -7.934 -1.721 1 97.25 74 ILE B CA 1
ATOM 1610 C C . ILE B 1 74 ? 8.82 -6.988 -0.536 1 97.25 74 ILE B C 1
ATOM 1612 O O . ILE B 1 74 ? 8.891 -7.414 0.621 1 97.25 74 ILE B O 1
ATOM 1616 N N . VAL B 1 75 ? 8.57 -5.684 -0.853 1 96.81 75 VAL B N 1
ATOM 1617 C CA . VAL B 1 75 ? 8.422 -4.684 0.202 1 96.81 75 VAL B CA 1
ATOM 1618 C C . VAL B 1 75 ? 6.98 -4.172 0.225 1 96.81 75 VAL B C 1
ATOM 1620 O O . VAL B 1 75 ? 6.535 -3.605 1.225 1 96.81 75 VAL B O 1
ATOM 1623 N N . ARG B 1 76 ? 6.25 -4.402 -0.823 1 97.44 76 ARG B N 1
ATOM 1624 C CA . ARG B 1 76 ? 4.852 -3.992 -0.906 1 97.44 76 ARG B CA 1
ATOM 1625 C C . ARG B 1 76 ? 4.062 -4.918 -1.83 1 97.44 76 ARG B C 1
ATOM 1627 O O . ARG B 1 76 ? 4.562 -5.324 -2.881 1 97.44 76 ARG B O 1
ATOM 1634 N N . MET B 1 77 ? 2.91 -5.203 -1.435 1 97.38 77 MET B N 1
ATOM 1635 C CA . MET B 1 77 ? 1.96 -5.973 -2.232 1 97.38 77 MET B CA 1
ATOM 1636 C C . MET B 1 77 ? 0.562 -5.371 -2.143 1 97.38 77 MET B C 1
ATOM 1638 O O . MET B 1 77 ? 0.024 -5.195 -1.048 1 97.38 77 MET B O 1
ATOM 1642 N N . THR B 1 78 ? -0.058 -5.02 -3.248 1 97.62 78 THR B N 1
ATOM 1643 C CA . THR B 1 78 ? -1.404 -4.461 -3.301 1 97.62 78 THR B CA 1
ATOM 1644 C C . THR B 1 78 ? -2.357 -5.41 -4.02 1 97.62 78 THR B C 1
ATOM 1646 O O . THR B 1 78 ? -2.088 -5.836 -5.145 1 97.62 78 THR B O 1
ATOM 1649 N N . TRP B 1 79 ? -3.479 -5.723 -3.396 1 98.31 79 TRP B N 1
ATOM 1650 C CA . TRP B 1 79 ? -4.484 -6.648 -3.906 1 98.31 79 TRP B CA 1
ATOM 1651 C C . TRP B 1 79 ? -5.738 -5.898 -4.344 1 98.31 79 TRP B C 1
ATOM 1653 O O . TRP B 1 79 ? -6.309 -5.125 -3.574 1 98.31 79 TRP B O 1
ATOM 1663 N N . TYR B 1 80 ? -6.16 -6.145 -5.543 1 98.25 80 TYR B N 1
ATOM 1664 C CA . TYR B 1 80 ? -7.449 -5.723 -6.078 1 98.25 80 TYR B CA 1
ATOM 1665 C C . TYR B 1 80 ? -8.367 -6.918 -6.297 1 98.25 80 TYR B C 1
ATOM 1667 O O . TYR B 1 80 ? -8.094 -7.773 -7.141 1 98.25 80 TYR B O 1
ATOM 1675 N N . VAL B 1 81 ? -9.453 -6.957 -5.598 1 98.69 81 VAL B N 1
ATOM 1676 C CA . VAL B 1 81 ? -10.359 -8.102 -5.707 1 98.69 81 VAL B CA 1
ATOM 1677 C C . VAL B 1 81 ? -11.734 -7.621 -6.16 1 98.69 81 VAL B C 1
ATOM 1679 O O . VAL B 1 81 ? -12.141 -6.496 -5.867 1 98.69 81 VAL B O 1
ATOM 1682 N N . THR B 1 82 ? -12.469 -8.484 -6.812 1 98.31 82 THR B N 1
ATOM 1683 C CA . THR B 1 82 ? -13.766 -8.078 -7.34 1 98.31 82 THR B CA 1
ATOM 1684 C C . THR B 1 82 ? -14.883 -8.422 -6.359 1 98.31 82 THR B C 1
ATOM 1686 O O . THR B 1 82 ? -16 -7.934 -6.488 1 98.31 82 THR B O 1
ATOM 1689 N N . ASP B 1 83 ? -14.617 -9.312 -5.379 1 97.94 83 ASP B N 1
ATOM 1690 C CA . ASP B 1 83 ? -15.578 -9.742 -4.371 1 97.94 83 ASP B CA 1
ATOM 1691 C C . ASP B 1 83 ? -14.898 -9.977 -3.027 1 97.94 83 ASP B C 1
ATOM 1693 O O . ASP B 1 83 ? -14.242 -11.008 -2.83 1 97.94 83 ASP B O 1
ATOM 1697 N N . LYS B 1 84 ? -15.094 -9.07 -2.064 1 96.88 84 LYS B N 1
ATOM 1698 C CA . LYS B 1 84 ? -14.406 -9.156 -0.779 1 96.88 84 LYS B CA 1
ATOM 1699 C C . LYS B 1 84 ? -14.867 -10.375 0.015 1 96.88 84 LYS B C 1
ATOM 1701 O O . LYS B 1 84 ? -14.086 -10.984 0.739 1 96.88 84 LYS B O 1
ATOM 1706 N N . GLN B 1 85 ? -16.156 -10.703 -0.061 1 97.56 85 GLN B N 1
ATOM 1707 C CA . GLN B 1 85 ? -16.656 -11.859 0.675 1 97.56 85 GLN B CA 1
ATOM 1708 C C . GLN B 1 85 ? -15.984 -13.141 0.198 1 97.56 85 GLN B C 1
ATOM 1710 O O . GLN B 1 85 ? -15.617 -13.992 1.009 1 97.56 85 GLN B O 1
ATOM 1715 N N . GLU B 1 86 ? -15.875 -13.273 -1.178 1 97.75 86 GLU B N 1
ATOM 1716 C CA . GLU B 1 86 ? -15.148 -14.414 -1.734 1 97.75 86 GLU B CA 1
ATOM 1717 C C . GLU B 1 86 ? -13.695 -14.422 -1.272 1 97.75 86 GLU B C 1
ATOM 1719 O O . GLU B 1 86 ? -13.156 -15.477 -0.924 1 97.75 86 GLU B O 1
ATOM 1724 N N . TYR B 1 87 ? -13.117 -13.305 -1.275 1 98 87 TYR B N 1
ATOM 1725 C CA . TYR B 1 87 ? -11.742 -13.125 -0.834 1 98 87 TYR B CA 1
ATOM 1726 C C . TYR B 1 87 ? -11.562 -13.578 0.609 1 98 87 TYR B C 1
ATOM 1728 O O . TYR B 1 87 ? -10.703 -14.414 0.906 1 98 87 TYR B O 1
ATOM 1736 N N . VAL B 1 88 ? -12.383 -13.141 1.537 1 97.06 88 VAL B N 1
ATOM 1737 C CA . VAL B 1 88 ? -12.297 -13.461 2.959 1 97.06 88 VAL B CA 1
ATOM 1738 C C . VAL B 1 88 ? -12.578 -14.945 3.172 1 97.06 88 VAL B C 1
ATOM 1740 O O . VAL B 1 88 ? -11.891 -15.602 3.957 1 97.06 88 VAL B O 1
ATOM 1743 N N . ALA B 1 89 ? -13.539 -15.477 2.449 1 97.81 89 ALA B N 1
ATOM 1744 C CA . ALA B 1 89 ? -13.906 -16.891 2.578 1 97.81 89 ALA B CA 1
ATOM 1745 C C . ALA B 1 89 ? -12.758 -17.781 2.123 1 97.81 89 ALA B C 1
ATOM 1747 O O . ALA B 1 89 ? -12.648 -18.938 2.572 1 97.81 89 ALA B O 1
ATOM 1748 N N . ALA B 1 90 ? -11.875 -17.312 1.277 1 98.12 90 ALA B N 1
ATOM 1749 C CA . ALA B 1 90 ? -10.828 -18.125 0.67 1 98.12 90 ALA B CA 1
ATOM 1750 C C . ALA B 1 90 ? -9.539 -18.047 1.485 1 98.12 90 ALA B C 1
ATOM 1752 O O . ALA B 1 90 ? -8.523 -18.641 1.103 1 98.12 90 ALA B O 1
ATOM 1753 N N . TYR B 1 91 ? -9.539 -17.391 2.645 1 97.12 91 TYR B N 1
ATOM 1754 C CA . TYR B 1 91 ? -8.344 -17.094 3.426 1 97.12 91 TYR B CA 1
ATOM 1755 C C . TYR B 1 91 ? -7.543 -18.359 3.689 1 97.12 91 TYR B C 1
ATOM 1757 O O . TYR B 1 91 ? -6.324 -18.391 3.496 1 97.12 91 TYR B O 1
ATOM 1765 N N . PRO B 1 92 ? -8.172 -19.484 4.098 1 97.69 92 PRO B N 1
ATOM 1766 C CA . PRO B 1 92 ? -7.375 -20.672 4.395 1 97.69 92 PRO B CA 1
ATOM 1767 C C . PRO B 1 92 ? -6.609 -21.188 3.18 1 97.69 92 PRO B C 1
ATOM 1769 O O . PRO B 1 92 ? -5.422 -21.5 3.279 1 97.69 92 PRO B O 1
ATOM 1772 N N . ALA B 1 93 ? -7.285 -21.266 2.057 1 98.31 93 ALA B N 1
ATOM 1773 C CA . ALA B 1 93 ? -6.637 -21.734 0.839 1 98.31 93 ALA B CA 1
ATOM 1774 C C . ALA B 1 93 ? -5.578 -20.75 0.358 1 98.31 93 ALA B C 1
ATOM 1776 O O . ALA B 1 93 ? -4.504 -21.156 -0.097 1 98.31 93 ALA B O 1
ATOM 1777 N N . ILE B 1 94 ? -5.883 -19.453 0.396 1 98.19 94 ILE B N 1
ATOM 1778 C CA . ILE B 1 94 ? -4.922 -18.406 0.038 1 98.19 94 ILE B CA 1
ATOM 1779 C C . ILE B 1 94 ? -3.668 -18.547 0.9 1 98.19 94 ILE B C 1
ATOM 1781 O O . ILE B 1 94 ? -2.547 -18.453 0.396 1 98.19 94 ILE B O 1
ATOM 1785 N N . GLY B 1 95 ? -3.9 -18.719 2.205 1 97.62 95 GLY B N 1
ATOM 1786 C CA . GLY B 1 95 ? -2.775 -18.891 3.111 1 97.62 95 GLY B CA 1
ATOM 1787 C C . GLY B 1 95 ? -1.854 -20.031 2.717 1 97.62 95 GLY B C 1
ATOM 1788 O O . GLY B 1 95 ? -0.631 -19.891 2.775 1 97.62 95 GLY B O 1
ATOM 1789 N N . LYS B 1 96 ? -2.365 -21.125 2.328 1 97.94 96 LYS B N 1
ATOM 1790 C CA . LYS B 1 96 ? -1.588 -22.266 1.885 1 97.94 96 LYS B CA 1
ATOM 1791 C C . LYS B 1 96 ? -0.765 -21.938 0.643 1 97.94 96 LYS B C 1
ATOM 1793 O O . LYS B 1 96 ? 0.431 -22.234 0.586 1 97.94 96 LYS B O 1
ATOM 1798 N N . HIS B 1 97 ? -1.378 -21.328 -0.38 1 98.44 97 HIS B N 1
ATOM 1799 C CA . HIS B 1 97 ? -0.685 -20.969 -1.609 1 98.44 97 HIS B CA 1
ATOM 1800 C C . HIS B 1 97 ? 0.417 -19.938 -1.338 1 98.44 97 HIS B C 1
ATOM 1802 O O . HIS B 1 97 ? 1.512 -20.047 -1.896 1 98.44 97 HIS B O 1
ATOM 1808 N N . TYR B 1 98 ? 0.056 -18.953 -0.483 1 98.31 98 TYR B N 1
ATOM 1809 C CA . TYR B 1 98 ? 1.021 -17.922 -0.128 1 98.31 98 TYR B CA 1
ATOM 1810 C C . TYR B 1 98 ? 2.262 -18.531 0.514 1 98.31 98 TYR B C 1
ATOM 1812 O O . TYR B 1 98 ? 3.389 -18.219 0.122 1 98.31 98 TYR B O 1
ATOM 1820 N N . ARG B 1 99 ? 2.076 -19.375 1.427 1 97.25 99 ARG B N 1
ATOM 1821 C CA . ARG B 1 99 ? 3.195 -20.016 2.102 1 97.25 99 ARG B CA 1
ATOM 1822 C C . ARG B 1 99 ? 4.027 -20.844 1.119 1 97.25 99 ARG B C 1
ATOM 1824 O O . ARG B 1 99 ? 5.258 -20.844 1.188 1 97.25 99 ARG B O 1
ATOM 1831 N N . GLU B 1 100 ? 3.385 -21.5 0.314 1 98.06 100 GLU B N 1
ATOM 1832 C CA . GLU B 1 100 ? 4.055 -22.344 -0.673 1 98.06 100 GLU B CA 1
ATOM 1833 C C . GLU B 1 100 ? 4.906 -21.516 -1.623 1 98.06 100 GLU B C 1
ATOM 1835 O O . GLU B 1 100 ? 6.043 -21.875 -1.932 1 98.06 100 GLU B O 1
ATOM 1840 N N . LEU B 1 101 ? 4.438 -20.375 -2.113 1 98.44 101 LEU B N 1
ATOM 1841 C CA . LEU B 1 101 ? 5.047 -19.672 -3.227 1 98.44 101 LEU B CA 1
ATOM 1842 C C . LEU B 1 101 ? 5.875 -18.484 -2.727 1 98.44 101 LEU B C 1
ATOM 1844 O O . LEU B 1 101 ? 6.91 -18.156 -3.309 1 98.44 101 LEU B O 1
ATOM 1848 N N . ILE B 1 102 ? 5.379 -17.828 -1.675 1 97.81 102 ILE B N 1
ATOM 1849 C CA . ILE B 1 102 ? 6.035 -16.625 -1.149 1 97.81 102 ILE B CA 1
ATOM 1850 C C . ILE B 1 102 ? 6.824 -16.984 0.107 1 97.81 102 ILE B C 1
ATOM 1852 O O . ILE B 1 102 ? 7.906 -16.453 0.342 1 97.81 102 ILE B O 1
ATOM 1856 N N . GLY B 1 103 ? 6.34 -18 0.901 1 96.69 103 GLY B N 1
ATOM 1857 C CA . GLY B 1 103 ? 6.992 -18.406 2.139 1 96.69 103 GLY B CA 1
ATOM 1858 C C . GLY B 1 103 ? 6.508 -17.625 3.346 1 96.69 103 GLY B C 1
ATOM 1859 O O . GLY B 1 103 ? 5.336 -17.25 3.422 1 96.69 103 GLY B O 1
ATOM 1860 N N . ARG B 1 104 ? 7.332 -17.469 4.379 1 94.25 104 ARG B N 1
ATOM 1861 C CA . ARG B 1 104 ? 6.984 -16.75 5.598 1 94.25 104 ARG B CA 1
ATOM 1862 C C . ARG B 1 104 ? 7.473 -15.305 5.531 1 94.25 104 ARG B C 1
ATOM 1864 O O . ARG B 1 104 ? 8.141 -14.828 6.453 1 94.25 104 ARG B O 1
ATOM 1871 N N . HIS B 1 105 ? 7.238 -14.664 4.418 1 95.62 105 HIS B N 1
ATOM 1872 C CA . HIS B 1 105 ? 7.555 -13.258 4.203 1 95.62 105 HIS B CA 1
ATOM 1873 C C . HIS B 1 105 ? 6.289 -12.43 4.012 1 95.62 105 HIS B C 1
ATOM 1875 O O . HIS B 1 105 ? 5.5 -12.695 3.105 1 95.62 105 HIS B O 1
ATOM 1881 N N . PHE B 1 106 ? 6.121 -11.414 4.848 1 95.06 106 PHE B N 1
ATOM 1882 C CA . PHE B 1 106 ? 4.918 -10.594 4.836 1 95.06 106 PHE B CA 1
ATOM 1883 C C . PHE B 1 106 ? 5.273 -9.117 4.652 1 95.06 106 PHE B C 1
ATOM 1885 O O . PHE B 1 106 ? 5.699 -8.453 5.598 1 95.06 106 PHE B O 1
ATOM 1892 N N . PRO B 1 107 ? 5.051 -8.586 3.475 1 96.31 107 PRO B N 1
ATOM 1893 C CA . PRO B 1 107 ? 5.352 -7.184 3.182 1 96.31 107 PRO B CA 1
ATOM 1894 C C . PRO B 1 107 ? 4.223 -6.242 3.592 1 96.31 107 PRO B C 1
ATOM 1896 O O . PRO B 1 107 ? 3.211 -6.684 4.141 1 96.31 107 PRO B O 1
ATOM 1899 N N . ALA B 1 108 ? 4.461 -4.961 3.436 1 94.69 108 ALA B N 1
ATOM 1900 C CA . ALA B 1 108 ? 3.35 -4.02 3.535 1 94.69 108 ALA B CA 1
ATOM 1901 C C . ALA B 1 108 ? 2.25 -4.359 2.535 1 94.69 108 ALA B C 1
ATOM 1903 O O . ALA B 1 108 ? 2.514 -4.52 1.341 1 94.69 108 ALA B O 1
ATOM 1904 N N . MET B 1 109 ? 1.037 -4.477 3.066 1 95.19 109 MET B N 1
ATOM 1905 C CA . MET B 1 109 ? -0.019 -4.965 2.186 1 95.19 109 MET B CA 1
ATOM 1906 C C . MET B 1 109 ? -1.233 -4.043 2.229 1 95.19 109 MET B C 1
ATOM 1908 O O . MET B 1 109 ? -1.585 -3.521 3.287 1 95.19 109 MET B O 1
ATOM 1912 N N . THR B 1 110 ? -1.837 -3.848 1.105 1 95.88 110 THR B N 1
ATOM 1913 C CA . THR B 1 110 ? -3.119 -3.191 0.883 1 95.88 110 THR B CA 1
ATOM 1914 C C . THR B 1 110 ? -4.055 -4.09 0.081 1 95.88 110 THR B C 1
ATOM 1916 O O . THR B 1 110 ? -3.635 -4.73 -0.886 1 95.88 110 THR B O 1
ATOM 1919 N N . ALA B 1 111 ? -5.285 -4.223 0.522 1 96.56 111 ALA B N 1
ATOM 1920 C CA . ALA B 1 111 ? -6.293 -4.98 -0.216 1 96.56 111 ALA B CA 1
ATOM 1921 C C . ALA B 1 111 ? -7.598 -4.199 -0.326 1 96.56 111 ALA B C 1
ATOM 1923 O O . ALA B 1 111 ? -8.133 -3.723 0.679 1 96.56 111 ALA B O 1
ATOM 1924 N N . VAL B 1 112 ? -8.141 -4.086 -1.567 1 97.62 112 VAL B N 1
ATOM 1925 C CA . VAL B 1 112 ? -9.359 -3.326 -1.8 1 97.62 112 VAL B CA 1
ATOM 1926 C C . VAL B 1 112 ? -10.273 -4.09 -2.756 1 97.62 112 VAL B C 1
ATOM 1928 O O . VAL B 1 112 ? -9.797 -4.84 -3.613 1 97.62 112 VAL B O 1
ATOM 1931 N N . GLU B 1 113 ? -11.578 -3.875 -2.598 1 98.5 113 GLU B N 1
ATOM 1932 C CA . GLU B 1 113 ? -12.539 -4.367 -3.582 1 98.5 113 GLU B CA 1
ATOM 1933 C C . GLU B 1 113 ? -12.758 -3.344 -4.691 1 98.5 113 GLU B C 1
ATOM 1935 O O . GLU B 1 113 ? -13.07 -2.182 -4.422 1 98.5 113 GLU B O 1
ATOM 1940 N N . VAL B 1 114 ? -12.594 -3.764 -5.871 1 97.81 114 VAL B N 1
ATOM 1941 C CA . VAL B 1 114 ? -12.836 -2.916 -7.035 1 97.81 114 VAL B CA 1
ATOM 1942 C C . VAL B 1 114 ? -14.133 -3.336 -7.723 1 97.81 114 VAL B C 1
ATOM 1944 O O . VAL B 1 114 ? -14.664 -4.414 -7.457 1 97.81 114 VAL B O 1
ATOM 1947 N N . ALA B 1 115 ? -14.625 -2.463 -8.555 1 96.5 115 ALA B N 1
ATOM 1948 C CA . ALA B 1 115 ? -15.875 -2.748 -9.258 1 96.5 115 ALA B CA 1
ATOM 1949 C C . ALA B 1 115 ? -15.703 -3.902 -10.242 1 96.5 115 ALA B C 1
ATOM 1951 O O . ALA B 1 115 ? -16.594 -4.738 -10.391 1 96.5 115 ALA B O 1
ATOM 1952 N N . ASP B 1 116 ? -14.562 -3.859 -10.977 1 96.56 116 ASP B N 1
ATOM 1953 C CA . ASP B 1 116 ? -14.219 -4.883 -11.961 1 96.56 116 ASP B CA 1
ATOM 1954 C C . ASP B 1 116 ? -12.734 -4.824 -12.32 1 96.56 116 ASP B C 1
ATOM 1956 O O . ASP B 1 116 ? -12.039 -3.885 -11.93 1 96.56 116 ASP B O 1
ATOM 1960 N N . LEU B 1 117 ? -12.289 -5.875 -12.914 1 96.69 117 LEU B N 1
ATOM 1961 C CA . LEU B 1 117 ? -10.977 -5.91 -13.547 1 96.69 117 LEU B CA 1
ATOM 1962 C C . LEU B 1 117 ? -11.109 -5.957 -15.07 1 96.69 117 LEU B C 1
ATOM 1964 O O . LEU B 1 117 ? -12.203 -6.172 -15.594 1 96.69 117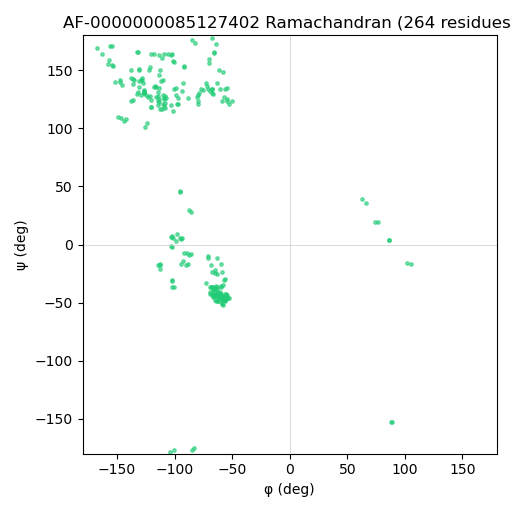 LEU B O 1
ATOM 1968 N N . VAL B 1 118 ? -10.008 -5.668 -15.758 1 94 118 VAL B N 1
ATOM 1969 C CA . VAL B 1 118 ? -10.062 -5.48 -17.203 1 94 118 VAL B CA 1
ATOM 1970 C C . VAL B 1 118 ? -10.453 -6.793 -17.875 1 94 118 VAL B C 1
ATOM 1972 O O . VAL B 1 118 ? -11.336 -6.816 -18.734 1 94 118 VAL B O 1
ATOM 1975 N N . GLU B 1 119 ? -9.789 -7.91 -17.469 1 94.06 119 GLU B N 1
ATOM 1976 C CA . GLU B 1 119 ? -10.172 -9.211 -18.016 1 94.06 119 GLU B CA 1
ATOM 1977 C C . GLU B 1 119 ? -11.406 -9.766 -17.297 1 94.06 119 GLU B C 1
ATOM 1979 O O . GLU B 1 119 ? -11.406 -9.906 -16.078 1 94.06 119 GLU B O 1
ATOM 1984 N N . ASP B 1 120 ? -12.375 -10.109 -17.969 1 94.56 120 ASP B N 1
ATOM 1985 C CA . ASP B 1 120 ? -13.703 -10.414 -17.438 1 94.56 120 ASP B CA 1
ATOM 1986 C C . ASP B 1 120 ? -13.648 -11.562 -16.438 1 94.56 120 ASP B C 1
ATOM 1988 O O . ASP B 1 120 ? -14.367 -11.555 -15.438 1 94.56 120 ASP B O 1
ATOM 1992 N N . ARG B 1 121 ? -12.828 -12.523 -16.641 1 97.19 121 ARG B N 1
ATOM 1993 C CA . ARG B 1 121 ? -12.812 -13.719 -15.805 1 97.19 121 ARG B CA 1
ATOM 1994 C C . ARG B 1 121 ? -11.914 -13.531 -14.586 1 97.19 121 ARG B C 1
ATOM 1996 O O . ARG B 1 121 ? -11.906 -14.367 -13.68 1 97.19 121 ARG B O 1
ATOM 2003 N N . ALA B 1 122 ? -11.18 -12.445 -14.578 1 98.38 122 ALA B N 1
ATOM 2004 C CA . ALA B 1 122 ? -10.25 -12.211 -13.477 1 98.38 122 ALA B CA 1
ATOM 2005 C C . ALA B 1 122 ? -10.992 -11.852 -12.195 1 98.38 122 ALA B C 1
ATOM 2007 O O . ALA B 1 122 ? -11.906 -11.031 -12.203 1 98.38 122 ALA B O 1
ATOM 2008 N N . LYS B 1 123 ? -10.609 -12.398 -11.102 1 98.62 123 LYS B N 1
ATOM 2009 C CA . LYS B 1 123 ? -11.227 -12.156 -9.797 1 98.62 123 LYS B CA 1
ATOM 2010 C C . LYS B 1 123 ? -10.273 -11.414 -8.867 1 98.62 123 LYS B C 1
ATOM 2012 O O . LYS B 1 123 ? -10.695 -10.875 -7.844 1 98.62 123 LYS B O 1
ATOM 2017 N N . VAL B 1 124 ? -9.008 -11.438 -9.211 1 98.75 124 VAL B N 1
ATOM 2018 C CA . VAL B 1 124 ? -7.969 -10.828 -8.398 1 98.75 124 VAL B CA 1
ATOM 2019 C C . VAL B 1 124 ? -6.852 -10.297 -9.305 1 98.75 124 VAL B C 1
ATOM 2021 O O . VAL B 1 124 ? -6.539 -10.906 -10.328 1 98.75 124 VAL B O 1
ATOM 2024 N N . GLU B 1 125 ? -6.316 -9.172 -8.953 1 98.75 125 GLU B N 1
ATOM 2025 C CA . GLU B 1 125 ? -5.102 -8.594 -9.523 1 98.75 125 GLU B CA 1
ATOM 2026 C C . GLU B 1 125 ? -4.145 -8.141 -8.422 1 98.75 125 GLU B C 1
ATOM 2028 O O . GLU B 1 125 ? -4.555 -7.473 -7.469 1 98.75 125 GLU B O 1
ATOM 2033 N N . ILE B 1 126 ? -2.873 -8.531 -8.523 1 98.5 126 ILE B N 1
ATOM 2034 C CA . ILE B 1 126 ? -1.896 -8.258 -7.48 1 98.5 126 ILE B CA 1
ATOM 2035 C C . ILE B 1 126 ? -0.701 -7.512 -8.078 1 98.5 126 ILE B C 1
ATOM 2037 O O . ILE B 1 126 ? -0.14 -7.938 -9.086 1 98.5 126 ILE B O 1
ATOM 2041 N N . GLU B 1 127 ? -0.345 -6.418 -7.469 1 97.94 127 GLU B N 1
ATOM 2042 C CA . GLU B 1 127 ? 0.796 -5.582 -7.836 1 97.94 127 GLU B CA 1
ATOM 2043 C C . GLU B 1 127 ? 1.886 -5.637 -6.77 1 97.94 127 GLU B C 1
ATOM 2045 O O . GLU B 1 127 ? 1.592 -5.621 -5.574 1 97.94 127 GLU B O 1
ATOM 2050 N N . VAL B 1 128 ? 3.199 -5.676 -7.242 1 97.31 128 VAL B N 1
ATOM 2051 C CA . VAL B 1 128 ? 4.258 -5.902 -6.266 1 97.31 128 VAL B CA 1
ATOM 2052 C C . VAL B 1 128 ? 5.414 -4.938 -6.523 1 97.31 128 VAL B C 1
ATOM 2054 O O . VAL B 1 128 ? 5.734 -4.637 -7.676 1 97.31 128 VAL B O 1
ATOM 2057 N N . THR B 1 129 ? 6.004 -4.449 -5.43 1 97.06 129 THR B N 1
ATOM 2058 C CA . THR B 1 12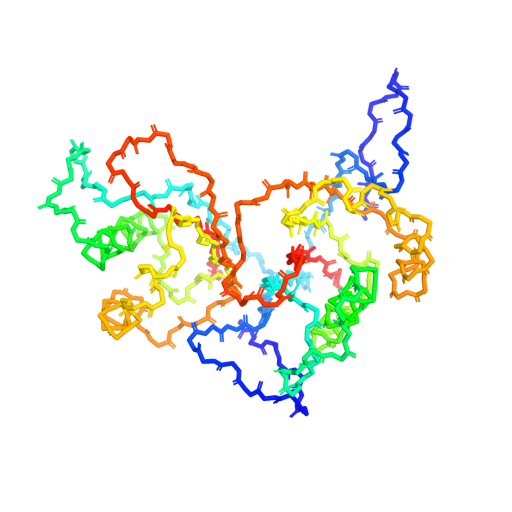9 ? 7.309 -3.791 -5.414 1 97.06 129 THR B CA 1
ATOM 2059 C C . THR B 1 129 ? 8.312 -4.594 -4.586 1 97.06 129 THR B C 1
ATOM 2061 O O . THR B 1 129 ? 7.977 -5.09 -3.508 1 97.06 129 THR B O 1
ATOM 2064 N N . ALA B 1 130 ? 9.539 -4.754 -5.109 1 96.69 130 ALA B N 1
ATOM 2065 C CA . ALA B 1 130 ? 10.602 -5.449 -4.395 1 96.69 130 ALA B CA 1
ATOM 2066 C C . ALA B 1 130 ? 11.891 -4.637 -4.398 1 96.69 130 ALA B C 1
ATOM 2068 O O . ALA B 1 130 ? 12.109 -3.805 -5.285 1 96.69 130 ALA B O 1
ATOM 2069 N N . VAL B 1 131 ? 12.703 -4.789 -3.371 1 95.44 131 VAL B N 1
ATOM 2070 C CA . VAL B 1 131 ? 14.031 -4.207 -3.268 1 95.44 131 VAL B CA 1
ATOM 2071 C C . VAL B 1 131 ? 15.07 -5.32 -3.111 1 95.44 131 VAL B C 1
ATOM 2073 O O . VAL B 1 131 ? 15.023 -6.094 -2.15 1 95.44 131 VAL B O 1
ATOM 2076 N N . VAL B 1 132 ? 15.914 -5.387 -4.035 1 93.5 132 VAL B N 1
ATOM 2077 C CA . VAL B 1 132 ? 17 -6.371 -4.012 1 93.5 132 VAL B CA 1
ATOM 2078 C C . VAL B 1 132 ? 18.266 -5.723 -3.479 1 93.5 132 VAL B C 1
ATOM 2080 O O . VAL B 1 132 ? 18.766 -4.746 -4.047 1 93.5 132 VAL B O 1
ATOM 2083 N N . PRO B 1 133 ? 18.766 -6.277 -2.393 1 90.81 133 PRO B N 1
ATOM 2084 C CA . PRO B 1 133 ? 20 -5.691 -1.862 1 90.81 133 PRO B CA 1
ATOM 2085 C C . PRO B 1 133 ? 21.188 -5.863 -2.809 1 90.81 133 PRO B C 1
ATOM 2087 O O . PRO B 1 133 ? 21.125 -6.637 -3.766 1 90.81 133 PRO B O 1
ATOM 2090 N N . ALA B 1 134 ? 22.281 -5.082 -2.508 1 88.75 134 ALA B N 1
ATOM 2091 C CA . ALA B 1 134 ? 23.5 -5.125 -3.312 1 88.75 134 ALA B CA 1
ATOM 2092 C C . ALA B 1 134 ? 24.172 -6.496 -3.23 1 88.75 134 ALA B C 1
ATOM 2094 O O . ALA B 1 134 ? 24.047 -7.188 -2.217 1 88.75 134 ALA B O 1
#

pLDDT: mean 95.76, std 3.4, range [83.62, 98.81]

Organism: Delftia acidovorans (strain DSM 14801 / SPH-1) (NCBI:txid398578)